Protein AF-A0A1A6G1G4-F1 (afdb_monomer)

Organism: Neotoma lepida (NCBI:txid56216)

Secondary structure (DSSP, 8-state):
-TTEEEPPPSS--TTTTEEEEEEE--SS-TTSEEEEEPPPTTTHHHHHHHHHHTT--EEEE-S-SEETTEE-S---S-SSSS-EEETTEEEEEEEEEE-SSEEEEEEEEEETT----EEEEEEEE----------TTHHHHHHHHHHHHHHHHHHHHTTS------EEEEEPP--

Structure (mmCIF, N/CA/C/O backbone):
data_AF-A0A1A6G1G4-F1
#
_entry.id   AF-A0A1A6G1G4-F1
#
loop_
_atom_site.group_PDB
_atom_site.id
_atom_site.type_symbol
_atom_site.label_atom_id
_atom_site.label_alt_id
_atom_site.label_comp_id
_atom_site.label_asym_id
_atom_site.label_entity_id
_atom_site.label_seq_id
_atom_site.pdbx_PDB_ins_code
_atom_site.Cartn_x
_atom_site.Cartn_y
_atom_site.Cartn_z
_atom_site.occupancy
_atom_site.B_iso_or_equiv
_atom_site.auth_seq_id
_atom_site.auth_comp_id
_atom_site.auth_asym_id
_atom_site.auth_atom_id
_atom_site.pdbx_PDB_model_num
ATOM 1 N N . ASP A 1 1 ? 4.339 -21.408 2.596 1.00 62.41 1 ASP A N 1
ATOM 2 C CA . ASP A 1 1 ? 4.095 -21.344 1.139 1.00 62.41 1 ASP A CA 1
ATOM 3 C C . ASP A 1 1 ? 2.648 -21.362 0.672 1.00 62.41 1 ASP A C 1
ATOM 5 O O . ASP A 1 1 ? 2.339 -20.557 -0.194 1.00 62.41 1 ASP A O 1
ATOM 9 N N . PHE A 1 2 ? 1.752 -22.210 1.190 1.00 79.31 2 PHE A N 1
ATOM 10 C CA . PHE A 1 2 ? 0.407 -22.392 0.603 1.00 79.31 2 PHE A CA 1
ATOM 11 C C . PHE A 1 2 ? -0.486 -21.139 0.528 1.00 79.31 2 PHE A C 1
ATOM 13 O O . PHE A 1 2 ? -1.289 -21.038 -0.390 1.00 79.31 2 PHE A O 1
ATOM 20 N N . SER A 1 3 ? -0.344 -20.185 1.452 1.00 80.19 3 SER A N 1
ATOM 21 C CA . SER A 1 3 ? -1.108 -18.925 1.458 1.00 80.19 3 SER A CA 1
ATOM 22 C C . SER A 1 3 ? -0.272 -17.694 1.095 1.00 80.19 3 SER A C 1
ATOM 24 O O . SER A 1 3 ? -0.755 -16.575 1.237 1.00 80.19 3 SER A O 1
ATOM 26 N N . ARG A 1 4 ? 0.993 -17.871 0.685 1.00 89.69 4 ARG A N 1
ATOM 27 C CA . ARG A 1 4 ? 1.907 -16.753 0.406 1.00 89.69 4 ARG A CA 1
ATOM 28 C C . ARG A 1 4 ? 1.444 -15.989 -0.837 1.00 89.69 4 ARG A C 1
ATOM 30 O O . ARG A 1 4 ? 1.162 -16.607 -1.865 1.00 89.69 4 ARG A O 1
ATOM 37 N N . VAL A 1 5 ? 1.428 -14.660 -0.758 1.00 88.44 5 VAL A N 1
ATOM 38 C CA . VAL A 1 5 ? 1.225 -13.797 -1.928 1.00 88.44 5 VAL A CA 1
ATOM 39 C C . VAL A 1 5 ? 2.474 -13.860 -2.808 1.00 88.44 5 VAL A C 1
ATOM 41 O O . VAL A 1 5 ? 3.602 -13.806 -2.316 1.00 88.44 5 VAL A O 1
ATOM 44 N N . ARG A 1 6 ? 2.281 -14.013 -4.118 1.00 92.12 6 ARG A N 1
ATOM 45 C CA . ARG A 1 6 ? 3.373 -14.072 -5.093 1.00 92.12 6 ARG A CA 1
ATOM 46 C C . ARG A 1 6 ? 3.299 -12.865 -6.003 1.00 92.12 6 ARG A C 1
ATOM 48 O O . ARG A 1 6 ? 2.225 -12.568 -6.525 1.00 92.12 6 ARG A O 1
ATOM 55 N N . LEU A 1 7 ? 4.430 -12.201 -6.189 1.00 90.56 7 LEU A N 1
ATOM 56 C CA . LEU A 1 7 ? 4.543 -11.106 -7.139 1.00 90.56 7 LEU A CA 1
ATOM 57 C C . LEU A 1 7 ? 4.796 -11.666 -8.533 1.00 90.56 7 LEU A C 1
ATOM 59 O O . LEU A 1 7 ? 5.599 -12.577 -8.725 1.00 90.56 7 LEU A O 1
ATOM 63 N N . VAL A 1 8 ? 4.105 -11.112 -9.520 1.00 86.12 8 VAL A N 1
ATOM 64 C CA . VAL A 1 8 ? 4.411 -11.370 -10.923 1.00 86.12 8 VAL A CA 1
ATOM 65 C C . VAL A 1 8 ? 5.633 -10.528 -11.280 1.00 86.12 8 VAL A C 1
ATOM 67 O O . VAL A 1 8 ? 5.592 -9.297 -11.190 1.00 86.12 8 VAL A O 1
ATOM 70 N N . SER A 1 9 ? 6.725 -11.189 -11.655 1.00 71.94 9 SER A N 1
ATOM 71 C CA . SER A 1 9 ? 7.914 -10.550 -12.220 1.00 71.94 9 SER A CA 1
ATOM 72 C C . SER A 1 9 ? 7.901 -10.697 -13.741 1.00 71.94 9 SER A C 1
ATOM 74 O O . SER A 1 9 ? 7.520 -11.749 -14.250 1.00 71.94 9 SER A O 1
ATOM 76 N N . MET A 1 10 ? 8.318 -9.656 -14.468 1.00 60.75 10 MET A N 1
ATOM 77 C CA . MET A 1 10 ? 8.588 -9.761 -15.911 1.00 60.75 10 MET A CA 1
ATOM 78 C C . MET A 1 10 ? 9.954 -10.403 -16.196 1.00 60.75 10 MET A C 1
ATOM 80 O O . MET A 1 10 ? 10.152 -10.955 -17.273 1.00 60.75 10 MET A O 1
ATOM 84 N N . ASN A 1 11 ? 10.870 -10.362 -15.224 1.00 60.59 11 ASN A N 1
ATOM 85 C CA . ASN A 1 11 ? 12.207 -10.935 -15.330 1.00 60.59 11 ASN A CA 1
ATOM 86 C C . ASN A 1 11 ? 12.266 -12.233 -14.516 1.00 60.59 11 ASN A C 1
ATOM 88 O O . ASN A 1 11 ? 11.834 -12.253 -13.360 1.00 60.59 11 ASN A O 1
ATOM 92 N N . GLU A 1 12 ? 12.806 -13.304 -15.101 1.00 58.06 12 GLU A N 1
ATOM 93 C CA . GLU A 1 12 ? 12.955 -14.637 -14.485 1.00 58.06 12 GLU A CA 1
ATOM 94 C C . GLU A 1 12 ? 14.071 -14.682 -13.417 1.00 58.06 12 GLU A C 1
ATOM 96 O O . GLU A 1 12 ? 14.835 -15.641 -13.326 1.00 58.06 12 GLU A O 1
ATOM 101 N N . GLU A 1 13 ? 14.204 -13.629 -12.613 1.00 71.88 13 GLU A N 1
ATOM 102 C CA . GLU A 1 13 ? 15.152 -13.595 -11.502 1.00 71.88 13 GLU A CA 1
ATOM 103 C C . GLU A 1 13 ? 14.635 -14.444 -10.334 1.00 71.88 13 GLU A C 1
ATOM 105 O O . GLU A 1 13 ? 13.491 -14.317 -9.883 1.00 71.88 13 GLU A O 1
ATOM 110 N N . GLU A 1 14 ? 15.490 -15.335 -9.836 1.00 70.88 14 GLU A N 1
ATOM 111 C CA . GLU A 1 14 ? 15.172 -16.223 -8.722 1.00 70.88 14 GLU A CA 1
ATOM 112 C C . GLU A 1 14 ? 14.880 -15.401 -7.453 1.00 70.88 14 GLU A C 1
ATOM 114 O O . GLU A 1 14 ? 15.685 -14.575 -7.029 1.00 70.88 14 GLU A O 1
ATOM 119 N N . GLY A 1 15 ? 13.699 -15.599 -6.857 1.00 71.88 15 GLY A N 1
ATOM 120 C CA . GLY A 1 15 ? 13.239 -14.846 -5.683 1.00 71.88 15 GLY A CA 1
ATOM 121 C C . GLY A 1 15 ? 12.502 -13.535 -5.984 1.00 71.88 15 GLY A C 1
ATOM 122 O O . GLY A 1 15 ? 11.971 -12.925 -5.057 1.00 71.88 15 GLY A O 1
ATOM 123 N N . ALA A 1 16 ? 12.377 -13.122 -7.252 1.00 81.38 16 ALA A N 1
ATOM 124 C CA . ALA A 1 16 ? 11.664 -11.894 -7.631 1.00 81.38 16 ALA A CA 1
ATOM 125 C C . ALA A 1 16 ? 10.139 -11.941 -7.387 1.00 81.38 16 ALA A C 1
ATOM 127 O O . ALA A 1 16 ? 9.466 -10.907 -7.468 1.00 81.38 16 ALA A O 1
ATOM 128 N N . ASP A 1 17 ? 9.591 -13.128 -7.095 1.00 88.00 17 ASP A N 1
ATOM 129 C CA . ASP A 1 17 ? 8.187 -13.356 -6.738 1.00 88.00 17 ASP A CA 1
ATOM 130 C C . ASP A 1 17 ? 7.913 -13.221 -5.229 1.00 88.00 17 ASP A C 1
ATOM 132 O O . ASP A 1 17 ? 6.761 -13.357 -4.793 1.00 88.00 17 ASP A O 1
ATOM 136 N N . TYR A 1 18 ? 8.956 -13.029 -4.417 1.00 90.62 18 TYR A N 1
ATOM 137 C CA . TYR A 1 18 ? 8.844 -13.053 -2.968 1.00 90.62 18 TYR A CA 1
ATOM 138 C C . TYR A 1 18 ? 8.395 -11.706 -2.402 1.00 90.62 18 TYR A C 1
ATOM 140 O O . TYR A 1 18 ? 8.984 -10.661 -2.653 1.00 90.62 18 TYR A O 1
ATOM 148 N N . ILE A 1 19 ? 7.381 -11.768 -1.544 1.00 92.00 19 ILE A N 1
ATOM 149 C CA . ILE A 1 19 ? 7.026 -10.723 -0.591 1.00 92.00 19 ILE A CA 1
ATOM 150 C C . ILE A 1 19 ? 6.565 -11.405 0.695 1.00 92.00 19 ILE A C 1
ATOM 152 O O . ILE A 1 19 ? 5.947 -12.476 0.656 1.00 92.00 19 ILE A O 1
ATOM 156 N N . ASN A 1 20 ? 6.882 -10.810 1.846 1.00 88.31 20 ASN A N 1
ATOM 157 C CA . ASN A 1 20 ? 6.451 -11.326 3.143 1.00 88.31 20 ASN A CA 1
ATOM 158 C C . ASN A 1 20 ? 4.989 -10.945 3.409 1.00 88.31 20 ASN A C 1
ATOM 160 O O . ASN A 1 20 ? 4.701 -10.049 4.204 1.00 88.31 20 ASN A O 1
ATOM 164 N N . ALA A 1 21 ? 4.094 -11.612 2.684 1.00 85.75 21 ALA A N 1
ATOM 165 C CA . ALA A 1 21 ? 2.661 -11.425 2.781 1.00 85.75 21 ALA A CA 1
ATOM 166 C C . ALA A 1 21 ? 1.901 -12.744 2.594 1.00 85.75 21 ALA A C 1
ATOM 168 O O . ALA A 1 21 ? 2.300 -13.626 1.824 1.00 85.75 21 ALA A O 1
ATOM 169 N N . ASN A 1 22 ? 0.763 -12.863 3.271 1.00 82.62 22 ASN A N 1
ATOM 170 C CA . ASN A 1 22 ? -0.101 -14.033 3.249 1.00 82.62 22 ASN A CA 1
ATOM 171 C C . ASN A 1 22 ? -1.564 -13.631 3.077 1.00 82.62 22 ASN A C 1
ATOM 173 O O . ASN A 1 22 ? -2.038 -12.695 3.720 1.00 82.62 22 ASN A O 1
ATOM 177 N N . TYR A 1 23 ? -2.297 -14.395 2.269 1.00 82.50 23 TYR A N 1
ATOM 178 C CA . TYR A 1 23 ? -3.752 -14.311 2.241 1.00 82.50 23 TYR A CA 1
ATOM 179 C C . TYR A 1 23 ? -4.338 -14.811 3.561 1.00 82.50 23 TYR A C 1
ATOM 181 O O . TYR A 1 23 ? -3.930 -15.857 4.079 1.00 82.50 23 TYR A O 1
ATOM 189 N N . ILE A 1 24 ? -5.327 -14.081 4.065 1.00 77.94 24 ILE A N 1
ATOM 190 C CA . ILE A 1 24 ? -6.139 -14.449 5.218 1.00 77.94 24 ILE A CA 1
ATOM 191 C C . ILE A 1 24 ? -7.601 -14.537 4.751 1.00 77.94 24 ILE A C 1
ATOM 193 O O . ILE A 1 24 ? -8.102 -13.604 4.115 1.00 77.94 24 ILE A O 1
ATOM 197 N N . PRO A 1 25 ? -8.297 -15.648 5.047 1.00 74.38 25 PRO A N 1
ATOM 198 C CA . PRO A 1 25 ? -9.710 -15.775 4.738 1.00 74.38 25 PRO A CA 1
ATOM 199 C C . PRO A 1 25 ? -10.530 -14.801 5.584 1.00 74.38 25 PRO A C 1
ATOM 201 O O . PRO A 1 25 ? -10.280 -14.630 6.777 1.00 74.38 25 PRO A O 1
ATOM 204 N N . GLY A 1 26 ? -11.532 -14.192 4.965 1.00 70.75 26 GLY A N 1
ATOM 205 C CA . GLY A 1 26 ? -12.531 -13.387 5.650 1.00 70.75 26 GLY A CA 1
ATOM 206 C C . GLY A 1 26 ? -13.907 -14.042 5.616 1.00 70.75 26 GLY A C 1
ATOM 207 O O . GLY A 1 26 ? -14.054 -15.236 5.348 1.00 70.75 26 GLY A O 1
ATOM 208 N N . TYR A 1 27 ? -14.929 -13.250 5.922 1.00 74.88 27 TYR A N 1
ATOM 209 C CA . TYR A 1 27 ? -16.313 -13.715 5.956 1.00 74.88 27 TYR A CA 1
ATOM 210 C C . TYR A 1 27 ? -16.866 -14.022 4.555 1.00 74.88 27 TYR A C 1
ATOM 212 O O . TYR A 1 27 ? -17.663 -14.943 4.390 1.00 74.88 27 TYR A O 1
ATOM 220 N N . ASN A 1 28 ? -16.447 -13.251 3.550 1.00 76.88 28 ASN A N 1
ATOM 221 C CA . ASN A 1 28 ? -16.985 -13.284 2.193 1.00 76.88 28 ASN A CA 1
ATOM 222 C C . ASN A 1 28 ? -16.118 -14.102 1.227 1.00 76.88 28 ASN A C 1
ATOM 224 O O . ASN A 1 28 ? -16.636 -14.617 0.237 1.00 76.88 28 ASN A O 1
ATOM 228 N N . SER A 1 29 ? -14.807 -14.201 1.475 1.00 79.75 29 SER A N 1
ATOM 229 C CA . SER A 1 29 ? -13.862 -14.856 0.561 1.00 79.75 29 SER A CA 1
ATOM 230 C C . SER A 1 29 ? -12.704 -15.541 1.300 1.00 79.75 29 SER A C 1
ATOM 232 O O . SER A 1 29 ? -12.197 -15.004 2.287 1.00 79.75 29 SER A O 1
ATOM 234 N N . PRO A 1 30 ? -12.202 -16.692 0.805 1.00 78.00 30 PRO A N 1
ATOM 235 C CA . PRO A 1 30 ? -11.001 -17.331 1.347 1.00 78.00 30 PRO A CA 1
ATOM 236 C C . PRO A 1 30 ? -9.709 -16.512 1.151 1.00 78.00 30 PRO A C 1
ATOM 238 O O . PRO A 1 30 ? -8.689 -16.852 1.744 1.00 78.00 30 PRO A O 1
ATOM 241 N N . GLN A 1 31 ? -9.737 -15.455 0.333 1.00 83.50 31 GLN A N 1
ATOM 242 C CA . GLN A 1 31 ? -8.620 -14.533 0.086 1.00 83.50 31 GLN A CA 1
ATOM 243 C C . GLN A 1 31 ? -9.075 -13.072 0.242 1.00 83.50 31 GLN A C 1
ATOM 245 O O . GLN A 1 31 ? -8.766 -12.229 -0.586 1.00 83.50 31 GLN A O 1
ATOM 250 N N . GLU A 1 32 ? -9.880 -12.780 1.265 1.00 77.69 32 GLU A N 1
ATOM 251 C CA . GLU A 1 32 ? -10.454 -11.438 1.469 1.00 77.69 32 GLU A CA 1
ATOM 252 C C . GLU A 1 32 ? -9.430 -10.408 1.963 1.00 77.69 32 GLU A C 1
ATOM 254 O O . GLU A 1 32 ? -9.545 -9.215 1.670 1.00 77.69 32 GLU A O 1
ATOM 259 N N . TYR A 1 33 ? -8.430 -10.867 2.717 1.00 79.62 33 TYR A N 1
ATOM 260 C CA . TYR 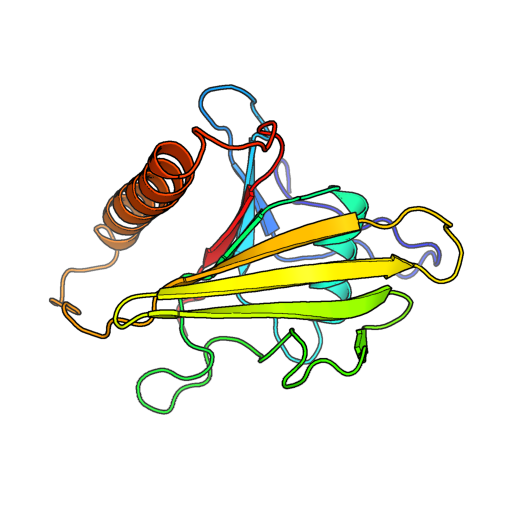A 1 33 ? -7.414 -10.014 3.316 1.00 79.62 33 TYR A CA 1
ATOM 261 C C . TYR A 1 33 ? -6.015 -10.473 2.930 1.00 79.62 33 TYR A C 1
ATOM 263 O O . TYR A 1 33 ? -5.768 -11.659 2.704 1.00 79.62 33 TYR A O 1
ATOM 271 N N . ILE A 1 34 ? -5.078 -9.532 2.935 1.00 84.62 34 ILE A N 1
ATOM 272 C CA . ILE A 1 34 ? -3.647 -9.819 2.836 1.00 84.62 34 ILE A CA 1
ATOM 273 C C . ILE A 1 34 ? -2.977 -9.257 4.079 1.00 84.62 34 ILE A C 1
ATOM 275 O O . ILE A 1 34 ? -2.999 -8.050 4.272 1.00 84.62 34 ILE A O 1
ATOM 279 N N . ALA A 1 35 ? -2.359 -10.098 4.903 1.00 83.50 35 ALA A N 1
ATOM 280 C CA . ALA A 1 35 ? -1.468 -9.628 5.958 1.00 83.50 35 ALA A CA 1
ATOM 281 C C . ALA A 1 35 ? -0.028 -9.612 5.450 1.00 83.50 35 ALA A C 1
ATOM 283 O O . ALA A 1 35 ? 0.453 -10.617 4.935 1.00 83.50 35 ALA A O 1
ATOM 284 N N . THR A 1 36 ? 0.662 -8.493 5.623 1.00 85.44 36 THR A N 1
ATOM 285 C CA . THR A 1 36 ? 2.054 -8.282 5.226 1.00 85.44 36 THR A CA 1
ATOM 286 C C . THR A 1 36 ? 2.846 -7.649 6.363 1.00 85.44 36 THR A C 1
ATOM 288 O O . THR A 1 36 ? 2.282 -7.081 7.301 1.00 85.44 36 THR A O 1
ATOM 291 N N . GLN A 1 37 ? 4.170 -7.745 6.301 1.00 84.62 37 GLN A N 1
ATOM 292 C CA . GLN A 1 37 ? 5.029 -6.899 7.127 1.00 84.62 37 GLN A CA 1
ATOM 293 C C . GLN A 1 37 ? 4.930 -5.429 6.691 1.00 84.62 37 GLN A C 1
ATOM 295 O O . GLN A 1 37 ? 4.680 -5.154 5.516 1.00 84.62 37 GLN A O 1
ATOM 300 N N . GLY A 1 38 ? 5.213 -4.506 7.615 1.00 84.62 38 GLY A N 1
ATOM 301 C CA . GLY A 1 38 ? 5.490 -3.112 7.260 1.00 84.62 38 GLY A CA 1
ATOM 302 C C . GLY A 1 38 ? 6.644 -3.023 6.244 1.00 84.62 38 GLY A C 1
ATOM 303 O O . GLY A 1 38 ? 7.688 -3.645 6.481 1.00 84.62 38 GLY A O 1
ATOM 304 N N . PRO A 1 39 ? 6.484 -2.298 5.121 1.00 92.00 39 PRO A N 1
ATOM 305 C CA . PRO A 1 39 ? 7.511 -2.199 4.093 1.00 92.00 39 PRO A CA 1
ATOM 306 C C . PRO A 1 39 ? 8.852 -1.707 4.639 1.00 92.00 39 PRO A C 1
ATOM 308 O O . PRO A 1 39 ? 8.921 -0.796 5.465 1.00 92.00 39 PRO A O 1
ATOM 311 N N . LEU A 1 40 ? 9.928 -2.318 4.149 1.00 90.75 40 LEU A N 1
ATOM 312 C CA . LEU A 1 40 ? 11.304 -1.874 4.378 1.00 90.75 40 LEU A CA 1
ATOM 313 C C . LEU A 1 40 ? 11.755 -0.979 3.213 1.00 90.75 40 LEU A C 1
ATOM 315 O O . LEU A 1 40 ? 11.182 -1.084 2.122 1.00 90.75 40 LEU A O 1
ATOM 319 N N . PRO A 1 41 ? 12.808 -0.156 3.378 1.00 93.00 41 PRO A N 1
ATOM 320 C CA . PRO A 1 41 ? 13.340 0.665 2.289 1.00 93.00 41 PRO A CA 1
ATOM 321 C C . PRO A 1 41 ? 13.647 -0.122 1.006 1.00 93.00 41 PRO A C 1
ATOM 323 O O . PRO A 1 41 ? 13.487 0.415 -0.090 1.00 93.00 41 PRO A O 1
ATOM 326 N N . GLU A 1 42 ? 14.060 -1.381 1.137 1.00 92.88 42 GLU A N 1
ATOM 327 C CA . G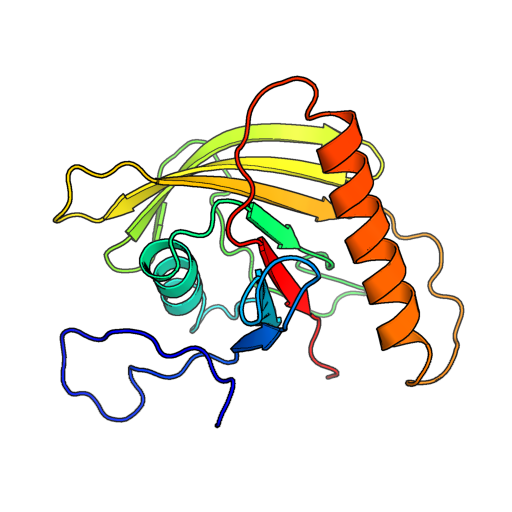LU A 1 42 ? 14.358 -2.314 0.050 1.00 92.88 42 GLU A CA 1
ATOM 328 C C . GLU A 1 42 ? 13.129 -3.053 -0.512 1.00 92.88 42 GLU A C 1
ATOM 330 O O . GLU A 1 42 ? 13.200 -3.553 -1.626 1.00 92.88 42 GLU A O 1
ATOM 335 N N . THR A 1 43 ? 11.999 -3.096 0.209 1.00 92.75 43 THR A N 1
ATOM 336 C CA . THR A 1 43 ? 10.780 -3.839 -0.197 1.00 92.75 43 THR A CA 1
ATOM 337 C C . THR A 1 43 ? 9.568 -2.946 -0.481 1.00 92.75 43 THR A C 1
ATOM 339 O O . THR A 1 43 ? 8.514 -3.441 -0.871 1.00 92.75 43 THR A O 1
ATOM 342 N N . ARG A 1 44 ? 9.678 -1.618 -0.346 1.00 94.62 44 ARG A N 1
ATOM 343 C CA . ARG A 1 44 ? 8.575 -0.683 -0.660 1.00 94.62 44 ARG A CA 1
ATOM 344 C C . ARG A 1 44 ? 8.098 -0.751 -2.115 1.00 94.62 44 ARG A C 1
ATOM 346 O O . ARG A 1 44 ? 6.913 -0.570 -2.377 1.00 94.62 44 ARG A O 1
ATOM 353 N N . ASN A 1 45 ? 8.998 -1.048 -3.055 1.00 94.38 45 ASN A N 1
ATOM 354 C CA . ASN A 1 45 ? 8.634 -1.214 -4.464 1.00 94.38 45 ASN A CA 1
ATOM 355 C C . ASN A 1 45 ? 7.796 -2.488 -4.647 1.00 94.38 45 ASN A C 1
ATOM 357 O O . ASN A 1 45 ? 6.759 -2.467 -5.307 1.00 94.38 45 ASN A O 1
ATOM 361 N N . ASP A 1 46 ? 8.203 -3.577 -3.992 1.00 93.56 46 ASP A N 1
ATOM 362 C CA . ASP A 1 46 ? 7.469 -4.843 -3.973 1.00 93.56 46 ASP A CA 1
ATOM 363 C C . ASP A 1 46 ? 6.092 -4.697 -3.334 1.00 93.56 46 ASP A C 1
ATOM 365 O O . ASP A 1 46 ? 5.119 -5.272 -3.821 1.00 93.56 46 ASP A O 1
ATOM 369 N N . PHE A 1 47 ? 5.992 -3.879 -2.287 1.00 94.88 47 PHE A N 1
ATOM 370 C CA . PHE A 1 47 ? 4.726 -3.556 -1.651 1.00 94.88 47 PHE A CA 1
ATOM 371 C C . PHE A 1 47 ? 3.751 -2.873 -2.619 1.00 94.88 47 PHE A C 1
ATOM 373 O O . PHE A 1 47 ? 2.640 -3.365 -2.813 1.00 94.88 47 PHE A O 1
ATOM 380 N N . TRP A 1 48 ? 4.155 -1.791 -3.294 1.00 94.50 48 TRP A N 1
ATOM 381 C CA . TRP A 1 48 ? 3.275 -1.132 -4.269 1.00 94.50 48 TRP A CA 1
ATOM 382 C C . TRP A 1 48 ? 2.942 -2.030 -5.458 1.00 94.50 48 TRP A C 1
ATOM 384 O O . TRP A 1 48 ? 1.810 -2.019 -5.950 1.00 94.50 48 TRP A O 1
ATOM 394 N N . ARG A 1 49 ? 3.891 -2.877 -5.869 1.00 92.31 49 ARG A N 1
ATOM 395 C CA . ARG A 1 49 ? 3.663 -3.920 -6.871 1.00 92.31 49 ARG A CA 1
ATOM 396 C C . ARG A 1 49 ? 2.595 -4.910 -6.420 1.00 92.31 49 ARG A C 1
ATOM 398 O O . ARG A 1 49 ? 1.711 -5.228 -7.213 1.00 92.31 49 ARG A O 1
ATOM 405 N N . MET A 1 50 ? 2.611 -5.328 -5.155 1.00 93.31 50 MET A N 1
ATOM 406 C CA . MET A 1 50 ? 1.554 -6.148 -4.563 1.00 93.31 50 MET A CA 1
ATOM 407 C C . MET A 1 50 ? 0.203 -5.433 -4.607 1.00 93.31 50 MET A C 1
ATOM 409 O O . MET A 1 50 ? -0.754 -6.003 -5.121 1.00 93.31 50 MET A O 1
ATOM 413 N N . VAL A 1 51 ? 0.127 -4.187 -4.124 1.00 93.25 51 VAL A N 1
ATOM 414 C CA . VAL A 1 51 ? -1.118 -3.392 -4.092 1.00 93.25 51 VAL A CA 1
ATOM 415 C C . VAL A 1 51 ? -1.755 -3.321 -5.480 1.00 93.25 51 VAL A C 1
ATOM 417 O O . VAL A 1 51 ? -2.951 -3.574 -5.631 1.00 93.25 51 VAL A O 1
ATOM 420 N N . LEU A 1 52 ? -0.948 -3.024 -6.504 1.00 90.62 52 LEU A N 1
ATOM 421 C CA . LEU A 1 52 ? -1.413 -2.925 -7.883 1.00 90.62 52 LEU A CA 1
ATOM 422 C C . LEU A 1 52 ? -1.850 -4.286 -8.448 1.00 90.62 52 LEU A C 1
ATOM 424 O O . LEU A 1 52 ? -2.945 -4.398 -8.998 1.00 90.62 52 LEU A O 1
ATOM 428 N N . GLN A 1 53 ? -1.020 -5.328 -8.320 1.00 90.56 53 GLN A N 1
ATOM 429 C CA . GLN A 1 53 ? -1.303 -6.6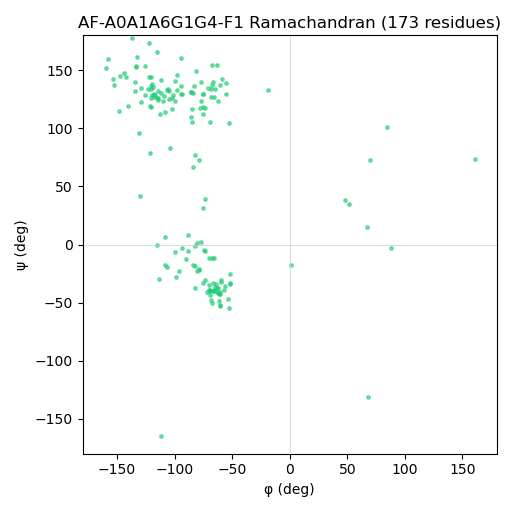56 -8.887 1.00 90.56 53 GLN A CA 1
ATOM 430 C C . GLN A 1 53 ? -2.522 -7.319 -8.241 1.00 90.56 53 GLN A C 1
ATOM 432 O O . GLN A 1 53 ? -3.308 -7.968 -8.932 1.00 90.56 53 GLN A O 1
ATOM 437 N N . GLN A 1 54 ? -2.701 -7.112 -6.936 1.00 90.38 54 GLN A N 1
ATOM 438 C CA . GLN A 1 54 ? -3.853 -7.593 -6.175 1.00 90.38 54 GLN A CA 1
ATOM 439 C C . GLN A 1 54 ? -5.072 -6.675 -6.302 1.00 90.38 54 GLN A C 1
ATOM 441 O O . GLN A 1 54 ? -6.119 -6.978 -5.740 1.00 90.38 54 GLN A O 1
ATOM 446 N N . LYS A 1 55 ? -4.958 -5.558 -7.040 1.00 90.00 55 LYS A N 1
ATOM 447 C CA . LYS A 1 55 ? -6.024 -4.562 -7.235 1.00 90.00 55 LYS A CA 1
ATOM 448 C C . LYS A 1 55 ? -6.637 -4.098 -5.909 1.00 90.00 55 LYS A C 1
ATOM 450 O O . LYS A 1 55 ? -7.835 -3.832 -5.828 1.00 90.00 55 LYS A O 1
ATOM 455 N N . SER A 1 56 ? -5.822 -4.006 -4.860 1.00 86.56 56 SER A N 1
ATOM 456 C CA . SER A 1 56 ? -6.295 -3.722 -3.506 1.00 86.56 56 SER A CA 1
ATOM 457 C C . SER A 1 56 ? -6.630 -2.247 -3.346 1.00 86.56 56 SER A C 1
ATOM 459 O O . SER A 1 56 ? -5.784 -1.381 -3.559 1.00 86.56 56 SER A O 1
ATOM 461 N N . HIS A 1 57 ? -7.863 -1.942 -2.953 1.00 86.50 57 HIS A N 1
ATOM 462 C CA . HIS A 1 57 ? -8.345 -0.559 -2.842 1.00 86.50 57 HIS A CA 1
ATOM 463 C C . HIS A 1 57 ? -8.102 0.043 -1.456 1.00 86.50 57 HIS A C 1
ATOM 465 O O . HIS A 1 57 ? -8.291 1.241 -1.252 1.00 86.50 57 HIS A O 1
ATOM 471 N N . ILE A 1 58 ? -7.743 -0.776 -0.470 1.00 84.44 58 ILE A N 1
ATOM 472 C CA . ILE A 1 58 ? -7.631 -0.351 0.922 1.00 84.44 58 ILE A CA 1
ATOM 473 C C . ILE A 1 58 ? -6.333 -0.895 1.508 1.00 84.44 58 ILE A C 1
ATOM 475 O O . ILE A 1 58 ? -6.055 -2.091 1.422 1.00 84.44 58 ILE A O 1
ATOM 479 N N . ILE A 1 59 ? -5.590 -0.011 2.167 1.00 88.12 59 ILE A N 1
ATOM 480 C CA . ILE A 1 59 ? -4.424 -0.335 2.984 1.00 88.12 59 ILE A CA 1
ATOM 481 C C . ILE A 1 59 ? -4.735 0.094 4.419 1.00 88.12 59 ILE A C 1
ATOM 483 O O . ILE A 1 59 ? -5.112 1.240 4.666 1.00 88.12 59 ILE A O 1
ATOM 487 N N . VAL A 1 60 ? -4.577 -0.812 5.378 1.00 83.69 60 VAL A N 1
ATOM 488 C CA . VAL A 1 60 ? -4.703 -0.511 6.806 1.00 83.69 60 VAL A CA 1
ATOM 489 C C . VAL A 1 60 ? -3.336 -0.661 7.464 1.00 83.69 60 VAL A C 1
ATOM 491 O O . VAL A 1 60 ? -2.789 -1.759 7.570 1.00 83.69 60 VAL A O 1
ATOM 494 N N . MET A 1 61 ? -2.794 0.469 7.912 1.00 83.25 61 MET A N 1
ATOM 495 C CA . MET A 1 61 ? -1.494 0.575 8.561 1.00 83.25 61 MET A CA 1
ATOM 496 C C . MET A 1 61 ? -1.670 0.716 10.074 1.00 83.25 61 MET A C 1
ATOM 498 O O . MET A 1 61 ? -2.231 1.691 10.578 1.00 83.25 61 MET A O 1
ATOM 502 N N . LEU A 1 62 ? -1.164 -0.270 10.813 1.00 76.81 62 LEU A N 1
ATOM 503 C CA . LEU A 1 62 ? -1.361 -0.371 12.262 1.00 76.81 62 LEU A CA 1
ATOM 504 C C . LEU A 1 62 ? -0.272 0.236 13.128 1.00 76.81 62 LEU A C 1
ATOM 506 O O . LEU A 1 62 ? -0.372 0.220 14.354 1.00 76.81 62 LEU A O 1
ATOM 510 N N . THR A 1 63 ? 0.780 0.743 12.508 1.00 73.00 63 THR A N 1
ATOM 511 C CA . THR A 1 63 ? 1.967 1.214 13.207 1.00 73.00 63 THR A CA 1
ATOM 512 C C . THR A 1 63 ? 2.385 2.569 12.675 1.00 73.00 63 THR A C 1
ATOM 514 O O . THR A 1 63 ? 2.116 2.910 11.526 1.00 73.00 63 THR A O 1
ATOM 517 N N . GLN A 1 64 ? 3.066 3.346 13.510 1.00 79.12 64 GLN A N 1
ATOM 518 C CA . GLN A 1 64 ? 3.791 4.524 13.039 1.00 79.12 64 GLN A CA 1
ATOM 519 C C . GLN A 1 64 ? 5.139 4.076 12.461 1.00 79.12 64 GLN A C 1
ATOM 521 O O . GLN A 1 64 ? 5.743 3.139 12.978 1.00 79.12 64 GLN A O 1
ATOM 526 N N . CYS A 1 65 ? 5.681 4.789 11.464 1.00 83.56 65 CYS A N 1
ATOM 527 C CA . CYS A 1 65 ? 7.016 4.486 10.918 1.00 83.56 65 CYS A CA 1
ATOM 528 C C . CYS A 1 65 ? 8.091 4.385 12.015 1.00 83.56 65 CYS A C 1
ATOM 530 O O . CYS A 1 65 ? 9.007 3.568 11.930 1.00 83.56 65 CYS A O 1
ATOM 532 N N . ASN A 1 66 ? 7.953 5.193 13.074 1.00 81.06 66 ASN A N 1
ATOM 533 C CA . ASN A 1 66 ? 8.847 5.209 14.224 1.00 81.06 66 ASN A CA 1
ATOM 534 C C . ASN A 1 66 ? 8.076 5.104 15.545 1.00 81.06 66 ASN A C 1
ATOM 536 O O . ASN A 1 66 ? 7.297 5.989 15.900 1.00 81.06 66 ASN A O 1
ATOM 540 N N . GLU A 1 67 ? 8.392 4.090 16.349 1.00 72.06 67 GLU A N 1
ATOM 541 C CA . GLU A 1 67 ? 7.825 3.898 17.685 1.00 72.06 67 GLU A CA 1
ATOM 542 C C . GLU A 1 67 ? 8.931 3.758 18.726 1.00 72.06 67 GLU A C 1
ATOM 544 O O . GLU A 1 67 ? 9.847 2.953 18.581 1.00 72.06 67 GLU A O 1
ATOM 549 N N . LYS A 1 68 ? 8.863 4.543 19.811 1.00 75.25 68 LYS A N 1
ATOM 550 C CA . LYS A 1 68 ? 9.864 4.518 20.899 1.00 75.25 68 LYS A CA 1
ATOM 551 C C . LYS A 1 68 ? 11.318 4.576 20.386 1.00 75.25 68 LYS A C 1
ATOM 553 O O . LYS A 1 68 ? 12.199 3.932 20.949 1.00 75.25 68 LYS A O 1
ATOM 558 N N . ARG A 1 69 ? 11.561 5.372 19.331 1.00 76.50 69 ARG A N 1
ATOM 559 C CA . ARG A 1 69 ? 12.858 5.536 18.635 1.00 76.50 69 ARG A CA 1
ATOM 560 C C . ARG A 1 69 ? 13.354 4.297 17.875 1.00 76.50 69 ARG A C 1
ATOM 562 O O . ARG A 1 69 ? 14.525 4.242 17.518 1.00 76.50 69 ARG A O 1
ATOM 569 N N . ARG A 1 70 ? 12.491 3.311 17.633 1.00 74.69 70 ARG A N 1
ATOM 570 C CA . ARG A 1 70 ? 12.764 2.177 16.747 1.00 74.69 70 ARG A CA 1
ATOM 571 C C . ARG A 1 70 ? 11.990 2.360 15.448 1.00 74.69 70 ARG A C 1
ATOM 573 O O . ARG A 1 70 ? 10.798 2.663 15.491 1.00 74.69 70 ARG A O 1
ATOM 580 N N . VAL A 1 71 ? 12.669 2.148 14.325 1.00 81.19 71 VAL A N 1
ATOM 581 C CA . VAL A 1 71 ? 12.036 2.088 13.004 1.00 81.19 71 VAL A CA 1
ATOM 582 C C . VAL A 1 71 ? 11.182 0.820 12.952 1.00 81.19 71 VAL A C 1
ATOM 584 O O . VAL A 1 71 ? 11.665 -0.262 13.290 1.00 81.19 71 VAL A O 1
ATOM 587 N N . LYS A 1 72 ? 9.904 0.967 12.602 1.00 79.12 72 LYS A N 1
ATOM 588 C CA . LYS A 1 72 ? 8.929 -0.127 12.468 1.00 79.12 72 LYS A CA 1
ATOM 589 C C . LYS A 1 72 ? 8.464 -0.333 11.033 1.00 79.12 72 LYS A C 1
ATOM 591 O O . LYS A 1 72 ? 8.126 -1.454 10.675 1.00 79.12 72 LYS A O 1
ATOM 596 N N . CYS A 1 73 ? 8.454 0.736 10.247 1.00 85.62 73 CYS A N 1
ATOM 597 C CA . CYS A 1 73 ? 8.022 0.738 8.860 1.00 85.62 73 CYS A CA 1
ATOM 598 C C . CYS A 1 73 ? 8.727 1.883 8.126 1.00 85.62 73 CYS A C 1
ATOM 600 O O . CYS A 1 73 ? 8.903 2.961 8.701 1.00 85.62 73 CYS A O 1
ATOM 602 N N . ASP A 1 74 ? 9.118 1.663 6.874 1.00 90.56 74 ASP A N 1
ATOM 603 C CA . ASP A 1 74 ? 9.530 2.744 5.981 1.00 90.56 74 ASP A CA 1
ATOM 604 C C . ASP A 1 74 ? 8.352 3.693 5.719 1.00 90.56 74 ASP A C 1
ATOM 606 O O . ASP A 1 74 ? 7.183 3.306 5.813 1.00 90.56 74 ASP A O 1
ATOM 610 N N . HIS A 1 75 ? 8.643 4.949 5.390 1.00 92.12 75 HIS A N 1
ATOM 611 C CA . HIS A 1 75 ? 7.619 5.872 4.907 1.00 92.12 75 HIS A CA 1
ATOM 612 C C . HIS A 1 75 ? 7.405 5.630 3.408 1.00 92.12 75 HIS A C 1
ATOM 614 O O . HIS A 1 75 ? 7.907 6.360 2.553 1.00 92.12 75 HIS A O 1
ATOM 620 N N . TYR A 1 76 ? 6.685 4.554 3.096 1.00 94.44 76 TYR A N 1
ATOM 621 C CA . TYR A 1 76 ? 6.557 4.037 1.734 1.00 94.44 76 TYR A CA 1
ATOM 622 C C . TYR A 1 76 ? 5.590 4.830 0.846 1.00 94.44 76 TYR A C 1
ATOM 624 O O . TYR A 1 76 ? 5.397 4.440 -0.297 1.00 94.44 76 TYR A O 1
ATOM 632 N N . TRP A 1 77 ? 4.985 5.920 1.319 1.00 95.50 77 TRP A N 1
ATOM 633 C CA . TRP A 1 77 ? 4.096 6.786 0.531 1.00 95.50 77 TRP A CA 1
ATOM 634 C C . TRP A 1 77 ? 4.679 8.203 0.363 1.00 95.50 77 TRP A C 1
ATOM 636 O O . TRP A 1 77 ? 5.631 8.558 1.069 1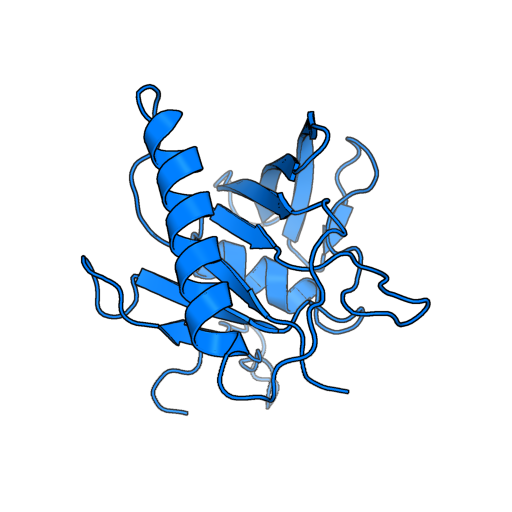.00 95.50 77 TRP A O 1
ATOM 646 N N . PRO A 1 78 ? 4.148 9.023 -0.565 1.00 95.75 78 PRO A N 1
ATOM 647 C CA . PRO A 1 78 ? 4.603 10.399 -0.755 1.00 95.75 78 PRO A CA 1
ATOM 648 C C . PRO A 1 78 ? 4.462 11.280 0.491 1.00 95.75 78 PRO A C 1
ATOM 650 O O . PRO A 1 78 ? 3.478 11.189 1.220 1.00 95.75 78 PRO A O 1
ATOM 653 N N . PHE A 1 79 ? 5.439 12.162 0.723 1.00 92.94 79 PHE A N 1
ATOM 654 C CA . PHE A 1 79 ? 5.377 13.182 1.785 1.00 92.94 79 PHE A CA 1
ATOM 655 C C . PHE A 1 79 ? 4.576 14.426 1.375 1.00 92.94 79 PHE A C 1
ATOM 657 O O . PHE A 1 79 ? 4.205 15.231 2.224 1.00 92.94 79 PHE A O 1
ATOM 664 N N . THR A 1 80 ? 4.373 14.616 0.073 1.00 93.88 80 THR A N 1
ATOM 665 C CA . THR A 1 80 ? 3.695 15.766 -0.530 1.00 93.88 80 THR A CA 1
ATOM 666 C C . THR A 1 80 ? 2.755 15.277 -1.634 1.00 93.88 80 THR A C 1
ATOM 668 O O . THR A 1 80 ? 2.691 14.082 -1.920 1.00 93.88 80 THR A O 1
ATOM 671 N N . GLU A 1 81 ? 2.026 16.197 -2.263 1.00 90.75 81 GLU A N 1
ATOM 672 C CA . GLU A 1 81 ? 1.165 15.907 -3.422 1.00 90.75 81 GLU A CA 1
ATOM 673 C C . GLU A 1 81 ? 1.964 15.565 -4.695 1.00 90.75 81 GLU A C 1
ATOM 675 O O . GLU A 1 81 ? 1.398 15.073 -5.668 1.00 90.75 81 GLU A O 1
ATOM 680 N N . GLU A 1 82 ? 3.284 15.791 -4.696 1.00 95.12 82 GLU A N 1
ATOM 681 C CA . GLU A 1 82 ? 4.147 15.452 -5.829 1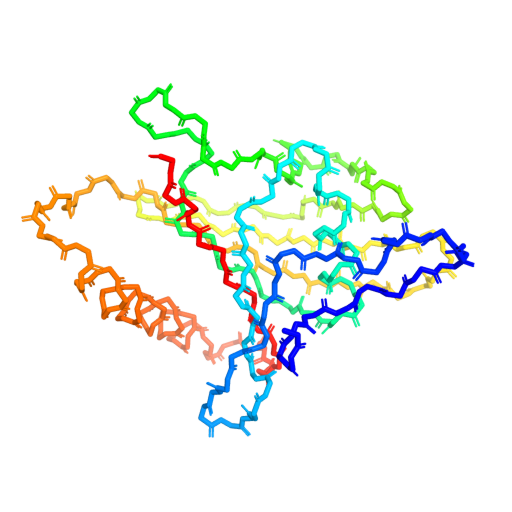.00 95.12 82 GLU A CA 1
ATOM 682 C C . GLU A 1 82 ? 4.196 13.925 -6.029 1.00 95.12 82 GLU A C 1
ATOM 684 O O . GLU A 1 82 ? 4.516 13.195 -5.081 1.00 95.12 82 GLU A O 1
ATOM 689 N N . PRO A 1 83 ? 3.916 13.415 -7.244 1.00 94.94 83 PRO A N 1
ATOM 690 C CA . PRO A 1 83 ? 3.999 11.988 -7.527 1.00 94.94 83 PRO A CA 1
ATOM 691 C C . PRO A 1 83 ? 5.411 11.427 -7.303 1.00 94.94 83 PRO A C 1
ATOM 693 O O . PRO A 1 83 ? 6.402 12.014 -7.740 1.00 94.94 83 PRO A O 1
ATOM 696 N N . ILE A 1 84 ? 5.507 10.251 -6.676 1.00 96.00 84 ILE A N 1
ATOM 697 C CA . ILE A 1 84 ? 6.777 9.549 -6.430 1.00 96.00 84 ILE A CA 1
ATOM 698 C C . ILE A 1 84 ? 6.779 8.190 -7.129 1.00 96.00 84 ILE A C 1
ATOM 700 O O . ILE A 1 84 ? 5.808 7.437 -7.050 1.00 96.00 84 ILE A O 1
ATOM 704 N N . ALA A 1 85 ? 7.894 7.864 -7.786 1.00 94.88 85 ALA A N 1
ATOM 705 C CA . ALA A 1 85 ? 8.123 6.567 -8.411 1.00 94.88 85 ALA A CA 1
ATOM 706 C C . ALA A 1 85 ? 8.695 5.539 -7.415 1.00 94.88 85 ALA A C 1
ATOM 708 O O . ALA A 1 85 ? 9.688 5.789 -6.728 1.00 94.88 85 ALA A O 1
ATOM 709 N N . TYR A 1 86 ? 8.087 4.357 -7.397 1.00 93.06 86 TYR A N 1
ATOM 710 C CA . TYR A 1 86 ? 8.466 3.162 -6.647 1.00 93.06 86 TYR A CA 1
ATOM 711 C C . TYR A 1 86 ? 8.698 2.017 -7.644 1.00 93.06 86 TYR A C 1
ATOM 713 O O . TYR A 1 86 ? 7.830 1.173 -7.872 1.00 93.06 86 TYR A O 1
ATOM 721 N N . GLY A 1 87 ? 9.864 2.024 -8.297 1.00 90.62 87 GLY A N 1
ATOM 722 C CA . GLY A 1 87 ? 10.089 1.215 -9.501 1.00 90.62 87 GLY A CA 1
ATOM 723 C C . GLY A 1 87 ? 9.233 1.742 -10.657 1.00 90.62 87 GLY A C 1
ATOM 724 O O . GLY A 1 87 ? 9.179 2.949 -10.867 1.00 90.62 87 GLY A O 1
ATOM 725 N N . ASP A 1 88 ? 8.519 0.852 -11.346 1.00 89.69 88 ASP A N 1
ATOM 726 C CA . ASP A 1 88 ? 7.644 1.190 -12.486 1.00 89.69 88 ASP A CA 1
ATOM 727 C C . ASP A 1 88 ? 6.259 1.736 -12.066 1.00 89.69 88 ASP A C 1
ATOM 729 O O . ASP A 1 88 ? 5.381 1.979 -12.901 1.00 89.69 88 ASP A O 1
ATOM 733 N N . ILE A 1 89 ? 6.017 1.859 -10.756 1.00 92.06 89 ILE A N 1
ATOM 734 C CA . ILE A 1 89 ? 4.750 2.326 -10.188 1.00 92.06 89 ILE A CA 1
ATOM 735 C C . ILE A 1 89 ? 4.924 3.749 -9.683 1.00 92.06 89 ILE A C 1
ATOM 737 O O . ILE A 1 89 ? 5.765 4.011 -8.831 1.00 92.06 89 ILE A O 1
ATOM 741 N N . THR A 1 90 ? 4.083 4.664 -10.153 1.00 94.81 90 THR A N 1
ATOM 742 C CA . THR A 1 90 ? 4.017 6.033 -9.638 1.00 94.81 90 THR A CA 1
ATOM 743 C C . THR A 1 90 ? 2.831 6.176 -8.694 1.00 94.81 90 THR A C 1
ATOM 745 O O . THR A 1 90 ? 1.704 5.836 -9.060 1.00 94.81 90 THR A O 1
ATOM 748 N N . VAL A 1 91 ? 3.078 6.705 -7.497 1.00 95.62 91 VAL A N 1
ATOM 749 C CA . VAL A 1 91 ? 2.061 6.956 -6.470 1.00 95.62 91 VAL A CA 1
ATOM 750 C C . VAL A 1 91 ? 1.953 8.454 -6.229 1.00 95.62 91 VAL A C 1
ATOM 752 O O . VAL A 1 91 ? 2.941 9.121 -5.936 1.00 95.62 91 VAL A O 1
ATOM 755 N N . GLU A 1 92 ? 0.739 8.975 -6.337 1.00 95.69 92 GLU A N 1
ATOM 756 C CA . GLU A 1 92 ? 0.386 10.378 -6.124 1.00 95.69 92 GLU A CA 1
ATOM 757 C C . GLU A 1 92 ? -0.595 10.468 -4.952 1.00 95.69 92 GLU A C 1
ATOM 759 O O . GLU A 1 92 ? -1.603 9.754 -4.923 1.00 95.69 92 GLU A O 1
ATOM 764 N N . MET A 1 93 ? -0.312 11.337 -3.981 1.00 95.75 93 MET A N 1
ATOM 765 C CA . MET A 1 93 ? -1.228 11.613 -2.876 1.00 95.75 93 MET A CA 1
ATOM 766 C C . MET A 1 93 ? -2.222 12.695 -3.291 1.00 95.75 93 MET A C 1
ATOM 768 O O . MET A 1 93 ? -1.861 13.853 -3.449 1.00 95.75 93 MET A O 1
ATOM 772 N N . ILE A 1 94 ? -3.483 12.299 -3.467 1.00 95.75 94 ILE A N 1
ATOM 773 C CA . I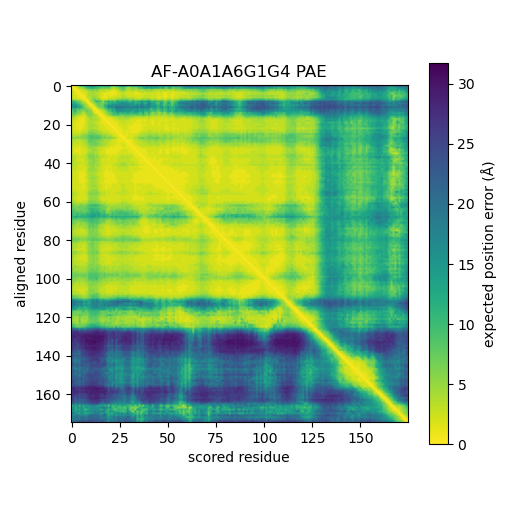LE A 1 94 ? -4.569 13.171 -3.934 1.00 95.75 94 ILE A CA 1
ATOM 774 C C . ILE A 1 94 ? -5.153 13.997 -2.790 1.00 95.75 94 ILE A C 1
ATOM 776 O O . ILE A 1 94 ? -5.562 15.137 -2.986 1.00 95.75 94 ILE A O 1
ATOM 780 N N . SER A 1 95 ? -5.248 13.403 -1.603 1.00 92.62 95 SER A N 1
ATOM 781 C CA . SER A 1 95 ? -5.725 14.089 -0.406 1.00 92.62 95 SER A CA 1
ATOM 782 C C . SER A 1 95 ? -5.270 13.369 0.853 1.00 92.62 95 SER A C 1
ATOM 784 O O . SER A 1 95 ? -5.148 12.141 0.867 1.00 92.62 95 SER A O 1
ATOM 786 N N . GLU A 1 96 ? -5.114 14.130 1.928 1.00 93.19 96 GLU A N 1
ATOM 787 C CA . GLU A 1 96 ? -4.842 13.640 3.274 1.00 93.19 96 GLU A CA 1
ATOM 788 C C . GLU A 1 96 ? -5.833 14.278 4.255 1.00 93.19 96 GLU A C 1
ATOM 790 O O . GLU A 1 96 ? -6.085 15.482 4.213 1.00 93.19 96 GLU A O 1
ATOM 795 N N . GLU A 1 97 ? -6.404 13.462 5.138 1.00 88.88 97 GLU A N 1
ATOM 796 C CA . GLU A 1 97 ? -7.162 13.914 6.302 1.00 88.88 97 GLU A CA 1
ATOM 797 C C . GLU A 1 97 ? -6.496 13.349 7.553 1.00 88.88 97 GLU A C 1
ATOM 799 O O . GLU A 1 97 ? -6.443 12.132 7.734 1.00 88.88 97 GLU A O 1
ATOM 804 N N . GLU A 1 98 ? -6.026 14.221 8.437 1.00 87.25 98 GLU A N 1
ATOM 805 C CA . GLU A 1 98 ? -5.500 13.831 9.742 1.00 87.25 98 GLU A CA 1
ATOM 806 C C . GLU A 1 98 ? -6.489 14.216 10.848 1.00 87.25 98 GLU A C 1
ATOM 808 O O . GLU A 1 98 ? -7.029 15.323 10.880 1.00 87.25 98 GLU A O 1
ATOM 813 N N . GLN A 1 99 ? -6.748 13.278 11.753 1.00 80.50 99 GLN A N 1
ATOM 814 C CA . GLN A 1 99 ? -7.539 13.451 12.969 1.00 80.50 99 GLN A CA 1
ATOM 815 C C . GLN A 1 99 ? -6.681 13.079 14.186 1.00 80.50 99 GLN A C 1
ATOM 817 O O . GLN A 1 99 ? -5.589 12.541 14.045 1.00 80.50 99 GLN A O 1
ATOM 822 N N . GLU A 1 100 ? -7.183 13.306 15.404 1.00 76.38 100 GLU A N 1
ATOM 823 C CA . GLU A 1 100 ? -6.434 12.993 16.638 1.00 76.38 100 GLU A CA 1
ATOM 824 C C . GLU A 1 100 ? -5.988 11.516 16.716 1.00 76.38 100 GLU A C 1
ATOM 826 O O . GLU A 1 100 ? -4.904 11.205 17.213 1.00 76.38 100 GLU A O 1
ATOM 831 N N . ASP A 1 101 ? -6.828 10.607 16.211 1.00 74.25 101 ASP A N 1
ATOM 832 C CA . ASP A 1 101 ? -6.674 9.164 16.411 1.00 74.25 101 ASP A CA 1
ATOM 833 C C . ASP A 1 101 ? -6.232 8.411 15.158 1.00 74.25 101 ASP A C 1
ATOM 835 O O . ASP A 1 101 ? -5.753 7.282 15.268 1.00 74.25 101 ASP A O 1
ATOM 839 N N . TRP A 1 102 ? -6.377 9.007 13.976 1.00 76.12 102 TRP A N 1
ATOM 840 C CA . TRP A 1 102 ? -6.100 8.346 12.706 1.00 76.12 102 TRP A CA 1
ATOM 841 C C . TRP A 1 102 ? -5.826 9.348 11.582 1.00 76.12 102 TRP A C 1
ATOM 843 O O . TRP A 1 102 ? -6.237 10.502 11.656 1.00 76.12 102 TRP A O 1
ATOM 853 N N . ALA A 1 103 ? -5.173 8.878 10.523 1.00 84.00 103 ALA A N 1
ATOM 854 C CA . ALA A 1 103 ? -5.028 9.591 9.258 1.00 84.00 103 ALA A CA 1
ATOM 855 C C . ALA A 1 103 ? -5.587 8.749 8.105 1.00 84.00 103 ALA A C 1
ATOM 857 O O . ALA A 1 103 ? -5.461 7.522 8.117 1.00 84.00 103 ALA A O 1
ATOM 858 N N . SER A 1 104 ? -6.203 9.399 7.118 1.00 86.81 104 SER A N 1
ATOM 859 C CA . SER A 1 104 ? -6.588 8.777 5.852 1.00 86.81 104 SER A CA 1
ATOM 860 C C . SER A 1 104 ? -5.927 9.477 4.681 1.00 86.81 104 SER A C 1
ATOM 862 O O . SER A 1 104 ? -5.985 10.702 4.589 1.00 86.81 104 SER A O 1
ATOM 864 N N . ARG A 1 105 ? -5.365 8.703 3.756 1.00 91.69 105 ARG A N 1
ATOM 865 C CA . ARG A 1 105 ? -4.749 9.212 2.528 1.00 91.69 105 ARG A CA 1
ATOM 866 C C . ARG A 1 105 ? -5.393 8.571 1.321 1.00 91.69 105 ARG A C 1
ATOM 868 O O . ARG A 1 105 ? -5.580 7.356 1.301 1.00 91.69 105 ARG A O 1
ATOM 875 N N . HIS A 1 106 ? -5.725 9.378 0.324 1.00 92.12 106 HIS A N 1
ATOM 876 C CA . HIS A 1 106 ? -6.197 8.902 -0.968 1.00 92.12 106 HIS A CA 1
ATOM 877 C C . HIS A 1 106 ? -5.045 8.936 -1.956 1.00 92.12 106 HIS A C 1
ATOM 879 O O . HIS A 1 106 ? -4.454 9.990 -2.190 1.00 92.12 106 HIS A O 1
ATOM 885 N N . PHE A 1 107 ? -4.754 7.787 -2.552 1.00 94.38 107 PHE A N 1
ATOM 886 C CA . PHE A 1 107 ? -3.685 7.647 -3.521 1.00 94.38 107 PHE A CA 1
ATOM 887 C C . PHE A 1 107 ? -4.235 7.365 -4.908 1.00 94.38 107 PHE A C 1
ATOM 889 O O . PHE A 1 107 ? -5.187 6.598 -5.077 1.00 94.38 107 PHE A O 1
ATOM 896 N N . ARG A 1 108 ? -3.586 7.964 -5.902 1.00 93.69 108 ARG A N 1
ATOM 897 C CA . ARG A 1 108 ? -3.669 7.558 -7.296 1.00 93.69 108 ARG A CA 1
ATOM 898 C C . ARG A 1 108 ? -2.401 6.788 -7.637 1.00 93.69 108 ARG A C 1
ATOM 900 O O . ARG A 1 108 ? -1.298 7.281 -7.430 1.00 93.69 108 ARG A O 1
ATOM 907 N N . ILE A 1 109 ? -2.574 5.584 -8.156 1.00 92.44 109 ILE A N 1
ATOM 908 C CA . ILE A 1 109 ? -1.490 4.689 -8.537 1.00 92.44 109 ILE A CA 1
ATOM 909 C C . ILE A 1 109 ? -1.542 4.514 -10.049 1.00 92.44 109 ILE A C 1
ATOM 911 O O . ILE A 1 109 ? -2.577 4.134 -10.605 1.00 92.44 109 ILE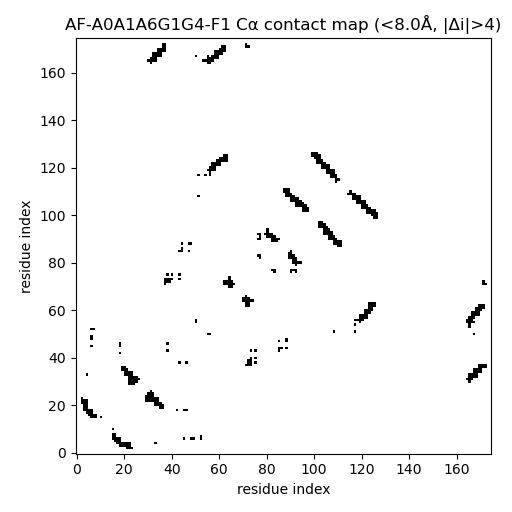 A O 1
ATOM 915 N N . ASN A 1 110 ? -0.414 4.786 -10.695 1.00 89.62 110 ASN A N 1
ATOM 916 C CA . ASN A 1 110 ? -0.219 4.627 -12.128 1.00 89.62 110 ASN A CA 1
ATOM 917 C C . ASN A 1 110 ? 0.920 3.637 -12.377 1.00 89.62 110 ASN A C 1
ATOM 919 O O . ASN A 1 110 ? 1.913 3.629 -11.652 1.00 89.62 110 ASN A O 1
ATOM 923 N N . TYR A 1 111 ? 0.794 2.829 -13.424 1.00 87.19 111 TYR A N 1
ATOM 924 C CA . TYR A 1 111 ? 1.869 1.976 -13.925 1.00 87.19 111 TYR A CA 1
ATOM 925 C C . TYR A 1 111 ? 2.207 2.430 -15.337 1.00 87.19 111 TYR A C 1
ATOM 927 O O . TYR A 1 111 ? 1.291 2.546 -16.150 1.00 87.19 111 TYR A O 1
ATOM 935 N N . GLU A 1 112 ? 3.485 2.678 -15.633 1.00 72.50 112 GLU A N 1
ATOM 936 C CA . GLU A 1 112 ? 3.927 3.376 -16.857 1.00 72.50 112 GLU A CA 1
ATOM 937 C C . GLU A 1 112 ? 3.361 2.803 -18.172 1.00 72.50 112 GLU A C 1
ATOM 939 O O . GLU A 1 112 ? 3.222 3.524 -19.157 1.00 72.50 112 GLU A O 1
ATOM 944 N N . GLN A 1 113 ? 2.988 1.520 -18.196 1.00 63.91 113 GLN A N 1
ATOM 945 C CA . GLN A 1 113 ? 2.481 0.831 -19.389 1.00 63.91 113 GLN A CA 1
ATOM 946 C C . GLN A 1 113 ? 0.948 0.690 -19.459 1.00 63.91 113 GLN A C 1
ATOM 948 O O . GLN A 1 113 ? 0.432 0.230 -20.479 1.00 63.91 113 GLN A O 1
ATOM 953 N N . TYR A 1 114 ? 0.197 1.069 -18.417 1.00 63.34 114 TYR A N 1
ATOM 954 C CA . TYR A 1 114 ? -1.262 0.914 -18.378 1.00 63.34 114 TYR A CA 1
ATOM 955 C C . TYR A 1 114 ? -1.979 2.258 -18.220 1.00 63.34 114 TYR A C 1
ATOM 957 O O . TYR A 1 114 ? -1.636 3.077 -17.379 1.00 63.34 114 TYR A O 1
ATOM 965 N N . ILE A 1 115 ? -3.074 2.438 -18.967 1.00 57.47 115 ILE A N 1
ATOM 966 C CA . ILE A 1 115 ? -4.009 3.575 -18.813 1.00 57.47 115 ILE A CA 1
ATOM 967 C C . ILE A 1 115 ? -4.866 3.415 -17.535 1.00 57.47 115 ILE A C 1
ATOM 969 O O . ILE A 1 115 ? -5.662 4.282 -17.180 1.00 57.47 115 ILE A O 1
ATOM 973 N N . PHE A 1 116 ? -4.741 2.284 -16.834 1.00 63.44 116 PHE A N 1
ATOM 974 C CA . PHE A 1 116 ? -5.544 1.995 -15.656 1.00 63.44 116 PHE A CA 1
ATOM 975 C C . PHE A 1 116 ? -5.056 2.803 -14.454 1.00 63.44 116 PHE A C 1
ATOM 977 O O . PHE A 1 116 ? -3.976 2.560 -13.921 1.00 63.44 116 PHE A O 1
ATOM 984 N N . ILE A 1 117 ? -5.898 3.736 -14.021 1.00 69.56 117 ILE A N 1
ATOM 985 C CA . ILE A 1 117 ? -5.716 4.476 -12.782 1.00 69.56 117 ILE A CA 1
ATOM 986 C C . ILE A 1 117 ? -6.301 3.636 -11.649 1.00 69.56 117 ILE A C 1
ATOM 988 O O . ILE A 1 117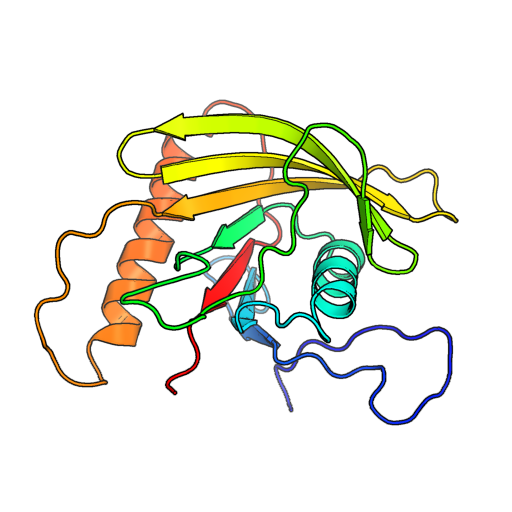 ? -7.509 3.394 -11.620 1.00 69.56 117 ILE A O 1
ATOM 992 N N . HIS A 1 118 ? -5.457 3.220 -10.708 1.00 81.06 118 HIS A N 1
ATOM 993 C CA . HIS A 1 118 ? -5.904 2.534 -9.500 1.00 81.06 118 HIS A CA 1
ATOM 994 C C . HIS A 1 118 ? -5.990 3.528 -8.342 1.00 81.06 118 HIS A C 1
ATOM 996 O O . HIS A 1 118 ? -5.081 4.332 -8.140 1.00 81.06 118 HIS A O 1
ATOM 1002 N N . GLN A 1 119 ? -7.093 3.505 -7.597 1.00 81.44 119 GLN A N 1
ATOM 1003 C CA . GLN A 1 119 ? -7.265 4.346 -6.414 1.00 81.44 119 GLN A CA 1
ATOM 1004 C C . GLN A 1 119 ? -7.268 3.477 -5.169 1.00 81.44 119 GLN A C 1
ATOM 1006 O O . GLN A 1 119 ? -8.013 2.497 -5.096 1.00 81.44 119 GLN A O 1
ATOM 1011 N N . C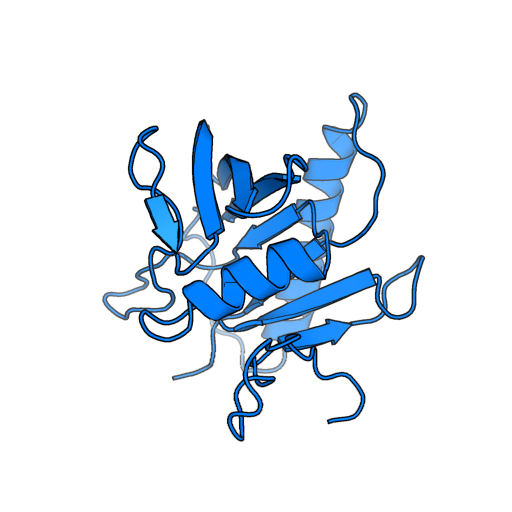YS A 1 120 ? -6.468 3.862 -4.177 1.00 84.06 120 CYS A N 1
ATOM 1012 C CA . CYS A 1 120 ? -6.499 3.211 -2.879 1.00 84.06 120 CYS A CA 1
ATOM 1013 C C . CYS A 1 120 ? -6.517 4.211 -1.728 1.00 84.06 120 CYS A C 1
ATOM 1015 O O . CYS A 1 120 ? -6.006 5.326 -1.834 1.00 84.06 120 CYS A O 1
ATOM 1017 N N . VAL A 1 121 ? -7.094 3.784 -0.609 1.00 79.75 121 VAL A N 1
ATOM 1018 C CA . VAL A 1 121 ? -7.136 4.555 0.632 1.00 79.75 121 VAL A CA 1
ATOM 1019 C C . VAL A 1 121 ? -6.241 3.888 1.662 1.00 79.75 121 VAL A C 1
ATOM 1021 O O . VAL A 1 121 ? -6.450 2.718 1.983 1.00 79.75 121 VAL A O 1
ATOM 1024 N N . GLN A 1 122 ? -5.272 4.627 2.198 1.00 81.38 122 GLN A N 1
ATOM 1025 C CA . GLN A 1 122 ? -4.510 4.196 3.367 1.00 81.38 122 GLN A CA 1
ATOM 1026 C C . GLN A 1 122 ? -5.135 4.779 4.627 1.00 81.38 122 GLN A C 1
ATOM 1028 O O . GLN A 1 122 ? -5.360 5.984 4.705 1.00 81.38 122 GLN A O 1
ATOM 1033 N N . LEU A 1 123 ? -5.378 3.926 5.618 1.00 77.81 123 LEU A N 1
ATOM 1034 C CA . LEU A 1 123 ? -5.832 4.306 6.950 1.00 77.81 123 LEU A CA 1
ATOM 1035 C C . LEU A 1 123 ? -4.749 3.967 7.963 1.00 77.81 123 LEU A C 1
ATOM 1037 O O . LEU A 1 123 ? -4.327 2.817 8.050 1.00 77.81 123 LEU A O 1
ATOM 1041 N N . MET A 1 124 ? -4.320 4.958 8.735 1.00 81.25 124 MET A N 1
ATOM 1042 C CA . MET A 1 124 ? -3.285 4.805 9.751 1.00 81.25 124 MET A CA 1
ATOM 1043 C C . MET A 1 124 ? -3.830 5.173 11.123 1.00 81.25 124 MET A C 1
ATOM 1045 O O . MET A 1 124 ? -4.467 6.211 11.267 1.00 81.25 124 MET A O 1
ATOM 1049 N N . TRP A 1 125 ? -3.523 4.377 12.144 1.00 73.50 125 TRP A N 1
ATOM 1050 C CA . TRP A 1 125 ? -3.813 4.730 13.535 1.00 73.50 125 TRP A CA 1
ATOM 1051 C C . TRP A 1 125 ? -2.700 5.578 14.165 1.00 73.50 125 TRP A C 1
ATOM 1053 O O . TRP A 1 125 ? -1.523 5.219 14.112 1.00 73.50 125 TRP A O 1
ATOM 1063 N N . LEU A 1 126 ? -3.063 6.689 14.812 1.00 69.38 126 LEU A N 1
ATOM 1064 C CA . LEU A 1 126 ? -2.125 7.666 15.384 1.00 69.38 126 LEU A CA 1
ATOM 1065 C C . LEU A 1 126 ? -2.036 7.620 16.919 1.00 69.38 126 LEU A C 1
ATOM 1067 O O . LEU A 1 126 ? -1.046 8.089 17.495 1.00 69.38 126 LEU A O 1
ATOM 1071 N N . ARG A 1 127 ? -3.020 7.038 17.622 1.00 65.19 127 ARG A N 1
ATOM 1072 C CA . ARG A 1 127 ? -3.081 7.118 19.092 1.00 65.19 127 ARG A CA 1
ATOM 1073 C C . ARG A 1 127 ? -2.074 6.197 19.794 1.00 65.19 127 ARG A C 1
ATOM 1075 O O . ARG A 1 127 ? -2.064 4.987 19.602 1.00 65.19 127 ARG A O 1
ATOM 1082 N N . LYS A 1 128 ? -1.304 6.764 20.736 1.00 54.41 128 LYS A N 1
ATOM 1083 C CA . LYS A 1 128 ? -0.319 6.060 21.597 1.00 54.41 128 LYS A CA 1
ATOM 1084 C C . LYS A 1 128 ? -0.883 5.492 22.919 1.00 54.41 128 LYS A C 1
ATOM 1086 O O . LYS A 1 128 ? -0.110 5.061 23.774 1.00 54.41 128 LYS A O 1
ATOM 1091 N N . LYS A 1 129 ? -2.202 5.505 23.150 1.00 42.03 129 LYS A N 1
ATOM 1092 C CA . LYS A 1 129 ? -2.806 5.164 24.460 1.00 42.03 129 LYS A CA 1
ATOM 1093 C C . LYS A 1 129 ? -3.448 3.769 24.508 1.00 42.03 129 LYS A C 1
ATOM 1095 O O . LYS A 1 129 ? -4.655 3.648 24.394 1.00 42.03 129 LYS A O 1
ATOM 1100 N N . GLN A 1 130 ? -2.607 2.763 24.744 1.00 37.44 130 GLN A N 1
ATOM 1101 C CA . GLN A 1 130 ? -2.735 1.665 25.726 1.00 37.44 130 GLN A CA 1
ATOM 1102 C C . GLN A 1 130 ? -1.806 0.529 25.296 1.00 37.44 130 GLN A C 1
ATOM 1104 O O . GLN A 1 130 ? -2.215 -0.523 24.833 1.00 37.44 130 GLN A O 1
ATOM 1109 N N . GLN A 1 131 ? -0.508 0.737 25.497 1.00 39.75 131 GLN A N 1
ATOM 1110 C CA . GLN A 1 131 ? 0.426 -0.377 25.570 1.00 39.75 131 GLN A CA 1
ATOM 1111 C C . GLN A 1 131 ? 0.386 -0.910 27.007 1.00 39.75 131 GLN A C 1
ATOM 1113 O O . GLN A 1 131 ? 1.322 -0.713 27.779 1.00 39.75 131 GLN A O 1
ATOM 1118 N N . PHE A 1 132 ? -0.756 -1.484 27.403 1.00 30.53 132 PHE A N 1
ATOM 1119 C CA . PHE A 1 132 ? -0.811 -2.305 28.607 1.00 30.53 132 PHE A CA 1
ATOM 1120 C C . PHE A 1 132 ? -0.111 -3.617 28.270 1.00 30.53 132 PHE A C 1
ATOM 1122 O O . PHE A 1 132 ? -0.480 -4.328 27.342 1.00 30.53 132 PHE A O 1
ATOM 1129 N N . CYS A 1 133 ? 0.974 -3.879 28.986 1.00 35.12 133 CYS A N 1
ATOM 1130 C CA . CYS A 1 133 ? 1.748 -5.101 28.903 1.00 35.12 133 CYS A CA 1
ATOM 1131 C C . CYS A 1 133 ? 0.836 -6.316 29.075 1.00 35.12 133 CYS A C 1
ATOM 1133 O O . CYS A 1 133 ? 0.485 -6.611 30.211 1.00 35.12 133 CYS A O 1
ATOM 1135 N N . ILE A 1 134 ? 0.509 -7.053 28.012 1.00 28.97 134 ILE A N 1
ATOM 1136 C CA . ILE A 1 134 ? 0.116 -8.453 28.158 1.00 28.97 134 ILE A CA 1
ATOM 1137 C C . ILE A 1 134 ? 0.719 -9.264 27.008 1.00 28.97 134 ILE A C 1
ATOM 1139 O O . ILE A 1 134 ? 0.508 -8.996 25.829 1.00 28.97 134 ILE A O 1
ATOM 1143 N N . SER A 1 135 ? 1.549 -10.212 27.431 1.00 28.83 135 SER A N 1
ATOM 1144 C CA . SER A 1 135 ? 2.180 -11.318 26.713 1.00 28.83 135 SER A CA 1
ATOM 1145 C C . SER A 1 135 ? 1.537 -11.709 25.382 1.00 28.83 135 SER A C 1
ATOM 1147 O O . SER A 1 135 ? 0.328 -11.923 25.329 1.00 28.83 135 SER A O 1
ATOM 1149 N N . ASP A 1 136 ? 2.406 -11.869 24.381 1.00 31.47 136 ASP A N 1
ATOM 1150 C CA . ASP A 1 136 ? 2.367 -12.489 23.041 1.00 31.47 136 ASP A CA 1
ATOM 1151 C C . ASP A 1 136 ? 1.095 -13.151 22.457 1.00 31.47 136 ASP A C 1
ATOM 1153 O O . ASP A 1 136 ? 1.038 -13.292 21.241 1.00 31.47 136 ASP A O 1
ATOM 1157 N N . VAL A 1 137 ? 0.085 -13.508 23.248 1.00 31.75 137 VAL A N 1
ATOM 1158 C CA . VAL A 1 137 ? -1.191 -14.140 22.858 1.00 31.75 137 VAL A CA 1
ATOM 1159 C C . VAL A 1 137 ? -2.331 -13.115 22.687 1.00 31.75 137 VAL A C 1
ATOM 1161 O O . VAL A 1 137 ? -3.294 -13.366 21.968 1.00 31.75 137 VAL A O 1
ATOM 1164 N N . ILE A 1 138 ? -2.235 -11.930 23.306 1.00 33.34 138 ILE A N 1
ATOM 1165 C CA . ILE A 1 138 ? -3.260 -10.867 23.188 1.00 33.34 138 ILE A CA 1
ATOM 1166 C C . ILE A 1 138 ? -3.119 -10.052 21.889 1.00 33.34 138 ILE A C 1
ATOM 1168 O O . ILE A 1 138 ? -4.112 -9.528 21.386 1.00 33.34 138 ILE A O 1
ATOM 1172 N N . TYR A 1 139 ? -1.920 -10.029 21.290 1.00 40.41 139 TYR A N 1
ATOM 1173 C CA . TYR A 1 139 ? -1.643 -9.299 20.045 1.00 40.41 139 TYR A CA 1
ATOM 1174 C C . TYR A 1 139 ? -2.550 -9.719 18.884 1.00 40.41 139 TYR A C 1
ATOM 1176 O O . TYR A 1 139 ? -3.004 -8.851 18.150 1.00 40.41 139 TYR A O 1
ATOM 1184 N N . GLU A 1 140 ? -2.864 -11.008 18.732 1.00 44.75 140 GLU A N 1
ATOM 1185 C CA . GLU A 1 140 ? -3.759 -11.451 17.657 1.00 44.75 140 GLU A CA 1
ATOM 1186 C C . GLU A 1 140 ? -5.196 -10.956 17.890 1.00 44.75 140 GLU A C 1
ATOM 1188 O O . GLU A 1 140 ? -5.786 -10.348 17.004 1.00 44.75 140 GLU A O 1
ATOM 1193 N N . ASN A 1 141 ? -5.751 -11.109 19.096 1.00 39.41 141 ASN A N 1
ATOM 1194 C CA . ASN A 1 141 ? -7.150 -10.749 19.359 1.00 39.41 141 ASN A CA 1
ATOM 1195 C C . ASN A 1 141 ? -7.414 -9.234 19.334 1.00 39.41 141 ASN A C 1
ATOM 1197 O O . ASN A 1 141 ? -8.438 -8.805 18.805 1.00 39.41 141 ASN A O 1
ATOM 1201 N N . GLU A 1 142 ? -6.505 -8.407 19.856 1.00 42.62 142 GLU A N 1
ATOM 1202 C CA . GLU A 1 142 ? -6.678 -6.947 19.815 1.00 42.62 142 GLU A CA 1
ATOM 1203 C C . GLU A 1 142 ? -6.402 -6.359 18.430 1.00 42.62 142 GLU A C 1
ATOM 1205 O O . GLU A 1 142 ? -7.101 -5.431 18.025 1.00 42.62 142 GLU A O 1
ATOM 1210 N N . GLN A 1 143 ? -5.473 -6.937 17.657 1.00 45.19 143 GLN A N 1
ATOM 1211 C CA . GLN A 1 143 ? -5.335 -6.592 16.243 1.00 45.19 143 GLN A CA 1
ATOM 1212 C C . GLN A 1 143 ? -6.616 -6.925 15.480 1.00 45.19 143 GLN A C 1
ATOM 1214 O O . GLN A 1 143 ? -7.069 -6.078 14.727 1.00 45.19 143 GLN A O 1
ATOM 1219 N N . TYR A 1 144 ? -7.255 -8.077 15.719 1.00 48.69 144 TYR A N 1
ATOM 1220 C CA . TYR A 1 144 ? -8.551 -8.432 15.117 1.00 48.69 144 TYR A CA 1
ATOM 1221 C C . TYR A 1 144 ? -9.692 -7.496 15.517 1.00 48.69 144 TYR A C 1
ATOM 1223 O O . TYR A 1 144 ? -10.501 -7.121 14.670 1.00 48.69 144 TYR A O 1
ATOM 1231 N N . ILE A 1 145 ? -9.760 -7.080 16.782 1.00 48.56 145 ILE A N 1
ATOM 1232 C CA . ILE A 1 145 ? -10.750 -6.096 17.239 1.00 48.56 145 ILE A CA 1
ATOM 1233 C C . ILE A 1 145 ? -10.488 -4.740 16.578 1.00 48.56 145 ILE A C 1
ATOM 1235 O O . ILE A 1 145 ? -11.433 -4.088 16.141 1.00 48.56 145 ILE A O 1
ATOM 1239 N N . PHE A 1 146 ? -9.223 -4.345 16.434 1.00 50.97 146 PHE A N 1
ATOM 1240 C CA . PHE A 1 146 ? -8.834 -3.115 15.757 1.00 50.97 146 PHE A CA 1
ATOM 1241 C C . PHE A 1 146 ? -9.088 -3.174 14.239 1.00 50.97 146 PHE A C 1
ATOM 1243 O O . PHE A 1 146 ? -9.643 -2.227 13.691 1.00 50.97 146 PHE A O 1
ATOM 1250 N N . ILE A 1 147 ? -8.815 -4.313 13.581 1.00 54.78 147 ILE A N 1
ATOM 1251 C CA . ILE A 1 147 ? -9.227 -4.622 12.197 1.00 54.78 147 ILE A CA 1
ATOM 1252 C C . ILE A 1 147 ? -10.730 -4.397 12.080 1.00 54.78 147 ILE A C 1
ATOM 1254 O O . ILE A 1 147 ? -11.183 -3.632 11.234 1.00 54.78 147 ILE A O 1
ATOM 1258 N N . HIS A 1 148 ? -11.511 -5.038 12.951 1.00 54.47 148 HIS A N 1
ATOM 1259 C CA . HIS A 1 148 ? -12.964 -4.946 12.931 1.00 54.47 148 HIS A CA 1
ATOM 1260 C C . HIS A 1 148 ? -13.465 -3.531 13.201 1.00 54.47 148 HIS A C 1
ATOM 1262 O O . HIS A 1 148 ? -14.435 -3.124 12.573 1.00 54.47 148 HIS A O 1
ATOM 1268 N N . GLN A 1 149 ? -12.821 -2.770 14.085 1.00 51.88 149 GLN A N 1
ATOM 1269 C CA . GLN A 1 149 ? -13.173 -1.381 14.370 1.00 51.88 149 GLN A CA 1
ATOM 1270 C C . GLN A 1 149 ? -12.799 -0.449 13.218 1.00 51.88 149 GLN A C 1
ATOM 1272 O O . GLN A 1 149 ? -13.615 0.390 12.855 1.00 51.88 149 GLN A O 1
ATOM 1277 N N . CYS A 1 150 ? -11.638 -0.616 12.583 1.00 54.69 150 CYS A N 1
ATOM 1278 C CA . CYS A 1 150 ? -11.276 0.099 11.360 1.00 54.69 150 CYS A CA 1
ATOM 1279 C C . CYS A 1 150 ? -12.256 -0.230 10.238 1.00 54.69 150 CYS A C 1
ATOM 1281 O O . CYS A 1 150 ? -12.832 0.680 9.652 1.00 54.69 150 CYS A O 1
ATOM 1283 N N . VAL A 1 151 ? -12.541 -1.512 10.006 1.00 56.75 151 VAL A N 1
ATOM 1284 C CA . VAL A 1 151 ? -13.536 -1.961 9.027 1.00 56.75 151 VAL A CA 1
ATOM 1285 C C . VAL A 1 151 ? -14.925 -1.419 9.370 1.00 56.75 151 VAL A C 1
ATOM 1287 O O . VAL A 1 151 ? -15.607 -0.962 8.465 1.00 56.75 151 VAL A O 1
ATOM 1290 N N . GLN A 1 152 ? -15.342 -1.382 10.640 1.00 50.81 152 GLN A N 1
ATOM 1291 C CA . GLN A 1 152 ? -16.618 -0.798 11.077 1.00 50.81 152 GLN A CA 1
ATOM 1292 C C . GLN A 1 152 ? -16.655 0.726 10.937 1.00 50.81 152 GLN A C 1
ATOM 1294 O O . GLN A 1 152 ? -17.679 1.254 10.521 1.00 50.81 152 GLN A O 1
ATOM 1299 N N . LEU A 1 153 ? -15.572 1.447 11.230 1.00 50.50 153 LEU A N 1
ATOM 1300 C CA . LEU A 1 153 ? -15.458 2.895 11.020 1.00 50.50 153 LEU A CA 1
ATOM 1301 C C . LEU A 1 153 ? -15.497 3.233 9.525 1.00 50.50 153 LEU A C 1
ATOM 1303 O O . LEU A 1 153 ? -16.188 4.169 9.116 1.00 50.50 153 LEU A O 1
ATOM 1307 N N . MET A 1 154 ? -14.846 2.413 8.698 1.00 52.25 154 MET A N 1
ATOM 1308 C CA . MET A 1 154 ? -14.981 2.453 7.244 1.00 52.25 154 MET A CA 1
ATOM 1309 C C . MET A 1 154 ? -16.417 2.149 6.807 1.00 52.25 154 MET A C 1
ATOM 1311 O O . MET A 1 154 ? -16.939 2.835 5.933 1.00 52.25 154 MET A O 1
ATOM 1315 N N . TRP A 1 155 ? -17.078 1.167 7.431 1.00 43.69 155 TRP A N 1
ATOM 1316 C CA . TRP A 1 155 ? -18.462 0.770 7.147 1.00 43.69 155 TRP A CA 1
ATOM 1317 C C . TRP A 1 155 ? -19.478 1.855 7.533 1.00 43.69 155 TRP A C 1
ATOM 1319 O O . TRP A 1 155 ? -20.411 2.124 6.782 1.00 43.69 155 TRP A O 1
ATOM 1329 N N . LEU A 1 156 ? -19.271 2.533 8.666 1.00 42.34 156 LEU A N 1
ATOM 1330 C CA . LEU A 1 156 ? -20.097 3.642 9.150 1.00 42.34 156 LEU A CA 1
ATOM 1331 C C . LEU A 1 156 ? -19.992 4.874 8.239 1.00 42.34 156 LEU A C 1
ATOM 1333 O O . LEU A 1 156 ? -20.989 5.569 8.043 1.00 42.34 156 LEU A O 1
ATOM 1337 N N . ARG A 1 157 ? -18.825 5.114 7.623 1.00 48.78 157 ARG A N 1
ATOM 1338 C CA . ARG A 1 157 ? -18.659 6.131 6.567 1.00 48.78 157 ARG A CA 1
ATOM 1339 C C . ARG A 1 157 ? -19.169 5.657 5.192 1.00 48.78 157 ARG A C 1
ATOM 1341 O O . ARG A 1 157 ? -19.574 6.477 4.371 1.00 48.78 157 ARG A O 1
ATOM 1348 N N . LYS A 1 158 ? -19.291 4.343 4.963 1.00 43.28 158 LYS A N 1
ATOM 1349 C CA . LYS A 1 158 ? -19.803 3.698 3.733 1.00 43.28 158 LYS A CA 1
ATOM 1350 C C . LYS A 1 158 ? -21.325 3.742 3.528 1.00 43.28 158 LYS A C 1
ATOM 1352 O O . LYS A 1 158 ? -21.880 2.898 2.829 1.00 43.28 158 LYS A O 1
ATOM 1357 N N . LYS A 1 159 ? -22.012 4.788 3.999 1.00 38.19 159 LYS A N 1
ATOM 1358 C CA . LYS A 1 159 ? -23.222 5.242 3.282 1.00 38.19 159 LYS A CA 1
ATOM 1359 C C . LYS A 1 159 ? -22.883 5.986 1.984 1.00 38.19 159 LYS A C 1
ATOM 1361 O O . LYS A 1 159 ? -23.789 6.279 1.210 1.00 38.19 159 LYS A O 1
ATOM 1366 N N . GLN A 1 160 ? -21.597 6.221 1.707 1.00 37.16 160 GLN A N 1
ATOM 1367 C CA . GLN A 1 160 ? -21.100 6.717 0.427 1.00 37.16 160 GLN A CA 1
ATOM 1368 C C . GLN A 1 160 ? -19.925 5.841 -0.064 1.00 37.16 160 GLN A C 1
ATOM 1370 O O . GLN A 1 160 ? -18.781 6.007 0.332 1.00 37.16 160 GLN A O 1
ATOM 1375 N N . GLN A 1 161 ? -20.260 4.867 -0.921 1.00 42.00 161 GLN A N 1
ATOM 1376 C CA . GLN A 1 161 ? -19.508 4.546 -2.144 1.00 42.00 161 GLN A CA 1
ATOM 1377 C C . GLN A 1 161 ? -18.100 3.912 -2.035 1.00 42.00 161 GLN A C 1
ATOM 1379 O O . GLN A 1 161 ? -17.152 4.549 -2.440 1.00 42.00 161 GLN A O 1
ATOM 1384 N N . PHE A 1 162 ? -17.966 2.625 -1.663 1.00 40.78 162 PHE A N 1
ATOM 1385 C CA . PHE A 1 162 ? -16.948 1.717 -2.262 1.00 40.78 162 PHE A CA 1
ATOM 1386 C C . PHE A 1 162 ? -17.430 0.249 -2.201 1.00 40.78 162 PHE A C 1
ATOM 1388 O O . PHE A 1 162 ? -17.948 -0.192 -1.171 1.00 40.78 162 PHE A O 1
ATOM 1395 N N . CYS A 1 163 ? -17.255 -0.533 -3.271 1.00 37.72 163 CYS A N 1
ATOM 1396 C CA . CYS A 1 163 ? -17.488 -1.986 -3.251 1.00 37.72 163 CYS A CA 1
ATOM 1397 C C . CYS A 1 163 ? -16.307 -2.688 -2.561 1.00 37.72 163 CYS A C 1
ATOM 1399 O O . CYS A 1 163 ? -15.170 -2.244 -2.672 1.00 37.72 163 CYS A O 1
ATOM 1401 N N . ILE A 1 164 ? -16.596 -3.704 -1.747 1.00 42.34 164 ILE A N 1
ATOM 1402 C CA . ILE A 1 164 ? -15.612 -4.425 -0.929 1.00 42.34 164 ILE A CA 1
ATOM 1403 C C . ILE A 1 164 ? -14.988 -5.516 -1.797 1.00 42.34 164 ILE A C 1
ATOM 1405 O O . ILE A 1 164 ? -15.630 -6.528 -2.060 1.00 42.34 164 ILE A O 1
ATOM 1409 N N . SER A 1 165 ? -13.750 -5.301 -2.219 1.00 42.41 165 SER A N 1
ATOM 1410 C CA . SER A 1 165 ? -12.822 -6.373 -2.558 1.00 42.41 165 SER A CA 1
ATOM 1411 C C . SER A 1 165 ? -11.411 -5.884 -2.221 1.00 42.41 165 SER A C 1
ATOM 1413 O O . SER A 1 165 ? -10.928 -4.901 -2.789 1.00 42.41 165 SER A O 1
ATOM 1415 N N . ASP A 1 166 ? -10.815 -6.569 -1.245 1.00 57.53 166 ASP A N 1
ATOM 1416 C CA . ASP A 1 166 ? -9.379 -6.652 -0.960 1.00 57.53 166 ASP A CA 1
ATOM 1417 C C . ASP A 1 166 ? -8.785 -5.516 -0.096 1.00 57.53 166 ASP A C 1
ATOM 1419 O O . ASP A 1 166 ? -8.511 -4.401 -0.554 1.00 57.53 166 ASP A O 1
ATOM 1423 N N . VAL A 1 167 ? -8.588 -5.836 1.194 1.00 58.03 167 VAL A N 1
ATOM 1424 C CA . VAL A 1 167 ? -7.944 -4.988 2.218 1.00 58.03 167 VAL A CA 1
ATOM 1425 C C . VAL A 1 167 ? -6.573 -5.572 2.573 1.00 58.03 167 VAL A C 1
ATOM 1427 O O . VAL A 1 167 ? -6.471 -6.744 2.945 1.00 58.03 167 VAL A O 1
ATOM 1430 N N . ILE A 1 168 ? -5.525 -4.749 2.506 1.00 65.81 168 ILE A N 1
ATOM 1431 C CA . ILE A 1 168 ? -4.168 -5.108 2.941 1.00 65.81 168 ILE A CA 1
ATOM 1432 C C . ILE A 1 168 ? -3.952 -4.653 4.386 1.00 65.81 168 ILE A C 1
ATOM 1434 O O . ILE A 1 168 ? -4.322 -3.541 4.758 1.00 65.81 168 ILE A O 1
ATOM 1438 N N . TYR A 1 169 ? -3.337 -5.515 5.187 1.00 63.44 169 TYR A N 1
ATOM 1439 C CA . TYR A 1 169 ? -3.055 -5.343 6.601 1.00 63.44 169 TYR A CA 1
ATOM 1440 C C . TYR A 1 169 ? -1.558 -5.413 6.865 1.00 63.44 169 TYR A C 1
ATOM 1442 O O . TYR A 1 169 ? -0.924 -6.403 6.510 1.00 63.44 169 TYR A O 1
ATOM 1450 N N . GLU A 1 170 ? -0.989 -4.403 7.516 1.00 62.59 170 GLU A N 1
ATOM 1451 C CA . GLU A 1 170 ? 0.446 -4.375 7.809 1.00 62.59 170 GLU A CA 1
ATOM 1452 C C . GLU A 1 170 ? 0.719 -4.586 9.300 1.00 62.59 170 GLU A C 1
ATOM 1454 O O . GLU A 1 170 ? 0.372 -3.748 10.137 1.00 62.59 170 GLU A O 1
ATOM 1459 N N . ASN A 1 171 ? 1.360 -5.709 9.634 1.00 53.62 171 ASN A N 1
ATOM 1460 C CA . ASN A 1 171 ? 1.747 -6.060 10.996 1.00 53.62 171 ASN A CA 1
ATOM 1461 C C . ASN A 1 171 ? 3.211 -5.705 11.285 1.00 53.62 171 ASN A C 1
ATOM 1463 O O . ASN A 1 171 ? 4.103 -5.843 10.446 1.00 53.62 171 ASN A O 1
ATOM 1467 N N . VAL A 1 172 ? 3.472 -5.304 12.531 1.00 45.03 172 VAL A N 1
ATOM 1468 C CA . VAL A 1 172 ? 4.828 -5.074 13.038 1.00 45.03 172 VAL A CA 1
ATOM 1469 C C . VAL A 1 172 ? 5.503 -6.417 13.300 1.00 45.03 172 VAL A C 1
ATOM 1471 O O . VAL A 1 172 ? 5.070 -7.173 14.171 1.00 45.03 172 VAL A O 1
ATOM 1474 N N . SER A 1 173 ? 6.599 -6.703 12.600 1.00 41.91 173 SER A N 1
ATOM 1475 C CA . SER A 1 173 ? 7.472 -7.824 12.944 1.00 41.91 173 SER A CA 1
ATOM 1476 C C . SER A 1 173 ? 8.120 -7.584 14.316 1.00 41.91 173 SER A C 1
ATOM 1478 O O . SER A 1 173 ? 8.587 -6.485 14.649 1.00 41.91 173 SER A O 1
ATOM 1480 N N . LYS A 1 174 ? 8.097 -8.618 15.167 1.00 38.94 174 LYS A N 1
ATOM 1481 C CA . LYS A 1 174 ? 8.755 -8.597 16.478 1.00 38.94 174 LYS A CA 1
ATOM 1482 C C . LYS A 1 174 ? 10.270 -8.593 16.250 1.00 38.94 174 LYS A C 1
ATOM 1484 O O . LYS A 1 174 ? 10.828 -9.609 15.854 1.00 38.94 174 LYS A O 1
ATOM 1489 N N . SER A 1 175 ? 10.894 -7.432 16.458 1.00 36.94 175 SER A N 1
ATOM 1490 C CA . SER A 1 175 ? 12.348 -7.272 16.600 1.00 36.94 175 SER A CA 1
ATOM 1491 C C . SER A 1 175 ? 12.815 -7.775 17.958 1.00 36.94 175 SER A C 1
ATOM 1493 O O . SER A 1 175 ? 12.225 -7.262 18.945 1.00 36.94 175 SER A O 1
#

Radius of gyration: 16.18 Å; Cα contacts (8 Å, |Δi|>4): 297; chains: 1; bounding box: 38×38×48 Å

Mean predicted aligned error: 10.37 Å

Sequence (175 aa):
DFSRVRLVSMNEEEGADYINANYIPGYNSPQEYIATQGPLPETRNDFWRMVLQQKSHIIVMLTQCNEKRRVKCDHYWPFTEEPIAYGDITVEMISEEEQEDWASRHFRINYEQYIFIHQCVQLMWLRKKQQFCISDVIYENEQYIFIHQCVQLMWLRKKQQFCISDVIYENVSKS

Nearest PDB structures (foldseek):
  2gjt-assembly3_A  TM=8.478E-01  e=5.178E-24  Homo sapiens
  2pi7-assembly1_B  TM=8.528E-01  e=4.563E-23  Gallus gallus
  2g59-assembly1_A  TM=8.590E-01  e=6.699E-23  Homo sapiens
  7xc0-assembly1_A  TM=8.199E-01  e=1.549E-18  Homo sapiens
  3s3e-assembly1_A  TM=8.645E-01  e=2.005E-17  Drosophila melanogaster

Solvent-accessible surface area (backbone atoms only — not comparable to full-atom values): 10128 Å² total; per-residue (Å²): 116,95,51,50,48,70,45,91,56,96,58,95,54,89,69,56,34,69,54,74,30,31,49,36,61,50,96,90,34,77,64,33,30,34,44,26,54,43,41,42,88,89,38,34,40,57,49,54,50,44,39,60,76,67,60,34,36,33,39,40,37,70,64,53,42,62,50,98,90,38,82,54,28,46,80,78,63,59,95,48,63,61,69,39,73,41,77,70,35,34,38,24,41,77,48,77,48,79,54,89,52,32,37,40,35,36,34,42,36,40,36,89,89,51,94,63,75,44,61,30,38,40,39,34,52,61,65,84,88,76,85,70,92,64,71,89,72,49,57,60,58,53,49,50,51,48,49,50,48,52,52,46,55,51,49,70,60,48,86,61,84,78,84,92,62,39,42,37,37,34,44,76,76,90,125

Foldseek 3Di:
DVFAQFFDDPDPDPCNRDFQKGAPCDPPGNRQEIEHAAADPVCLLVVVSSCVVQLAAEEEAEDDCADPNDGQHDPSADPDQDWDDSDQKIKGFPDWDDDPFKIKTWIWIDGNPDPDTRIHIYIYTDDPPDPDDDDDPVVVVVVVVVVVVVVVVVVVVPVDDDDRGYYYYHDGDDD

InterPro domains:
  IPR000242 Tyrosine-specific protein phosphatase, PTPase domain [PF00102] (1-115)
  IPR000242 Tyrosine-specific protein phosphatase, PTPase domain [PR00700] (17-24)
  IPR000242 Tyrosine-specific protein phosphatase, PTPase domain [PR00700] (33-53)
  IPR000242 Tyrosine-specific protein phosphatase, PTPase domain [PR00700] (137-147)
  IPR000242 Tyrosine-specific protein phosphatase, PTPase domain [PS50055] (1-125)
  IPR000242 Tyrosine-specific protein phosphatase, PTPase domain [SM00194] (1-156)
  IPR029021 Protein-tyrosine phosphatase-like [G3DSA:3.90.190.10] (1-112)
  IPR029021 Protein-tyrosine phosphatase-like [SSF52799] (1-152)
  IPR042996 Receptor-type tyrosine-protein phosphatase O [PTHR47028] (1-111)

pLDDT: mean 73.29, std 19.78, range [28.83, 96.0]